Protein AF-A0A958USV0-F1 (afdb_monomer_lite)

Structure (mmCIF, N/CA/C/O backbone):
data_AF-A0A958USV0-F1
#
_entry.id   AF-A0A958USV0-F1
#
loop_
_atom_site.group_PDB
_atom_site.id
_atom_site.type_symbol
_atom_site.label_atom_id
_atom_site.label_alt_id
_atom_site.label_comp_id
_atom_site.label_asym_id
_atom_site.label_entity_id
_atom_site.label_seq_id
_atom_site.pdbx_PDB_ins_code
_atom_site.Cartn_x
_atom_site.Cartn_y
_atom_site.Cartn_z
_atom_site.occupancy
_atom_site.B_iso_or_equiv
_atom_site.auth_seq_id
_atom_site.auth_comp_id
_atom_site.auth_asym_id
_atom_site.auth_atom_id
_atom_site.pdbx_PDB_model_num
ATOM 1 N N . MET A 1 1 ? -4.314 21.077 17.038 1.00 53.00 1 MET A N 1
ATOM 2 C CA . MET A 1 1 ? -5.037 20.135 17.920 1.00 53.00 1 MET A CA 1
ATOM 3 C C . MET A 1 1 ? -4.666 18.736 17.472 1.00 53.00 1 MET A C 1
ATOM 5 O O . MET A 1 1 ? -4.684 18.506 16.269 1.00 53.00 1 MET A O 1
ATOM 9 N N . GLU A 1 2 ? -4.250 17.848 18.375 1.00 62.34 2 GLU A N 1
ATOM 10 C CA . GLU A 1 2 ? -3.914 16.478 17.973 1.00 62.34 2 GLU A CA 1
ATOM 11 C C . GLU A 1 2 ? -5.167 15.724 17.493 1.00 62.34 2 GLU A C 1
ATOM 13 O O . GLU A 1 2 ? -6.226 15.838 18.116 1.00 62.34 2 GLU A O 1
ATOM 18 N N . PRO A 1 3 ? -5.074 14.953 16.397 1.00 76.06 3 PRO A N 1
ATOM 19 C CA . PRO A 1 3 ? -6.146 14.086 15.932 1.00 76.06 3 PRO A CA 1
ATOM 20 C C . PRO A 1 3 ? -6.683 13.173 17.038 1.00 76.06 3 PRO A C 1
ATOM 22 O O . PRO A 1 3 ? -5.917 12.467 17.694 1.00 76.06 3 PRO A O 1
ATOM 25 N N . GLN A 1 4 ? -8.012 13.093 17.178 1.00 84.69 4 GLN A N 1
ATOM 26 C CA . GLN A 1 4 ? -8.677 12.219 18.162 1.00 84.69 4 GLN A CA 1
ATOM 27 C C . GLN A 1 4 ? -8.224 10.749 18.073 1.00 84.69 4 GLN A C 1
ATOM 29 O O . GLN A 1 4 ? -8.252 10.022 19.065 1.00 84.69 4 GLN A O 1
ATOM 34 N N . ILE A 1 5 ? -7.788 10.294 16.892 1.00 87.38 5 ILE A N 1
ATOM 35 C CA . ILE A 1 5 ? -7.263 8.939 16.690 1.00 87.38 5 ILE A CA 1
ATOM 36 C C . ILE A 1 5 ? -6.012 8.666 17.540 1.00 87.38 5 ILE A C 1
ATOM 38 O O . ILE A 1 5 ? -5.855 7.554 18.036 1.00 87.38 5 ILE A O 1
ATOM 42 N N . PHE A 1 6 ? -5.156 9.660 17.785 1.00 89.81 6 PHE A N 1
ATOM 43 C CA . PHE A 1 6 ? -3.935 9.466 18.567 1.00 89.81 6 PHE A CA 1
ATOM 44 C C . PHE A 1 6 ? -4.220 9.228 20.046 1.00 89.81 6 PHE A C 1
ATOM 46 O O . PHE A 1 6 ? -3.590 8.350 20.633 1.00 89.81 6 PHE A O 1
ATOM 53 N N . GLN A 1 7 ? -5.202 9.932 20.609 1.00 88.88 7 GLN A N 1
ATOM 54 C CA . GLN A 1 7 ? -5.665 9.718 21.982 1.00 88.88 7 GLN A CA 1
ATOM 55 C C . GLN A 1 7 ? -6.343 8.350 22.126 1.00 88.88 7 GLN A C 1
ATOM 57 O O . GLN A 1 7 ? -6.095 7.629 23.089 1.00 88.88 7 GLN A O 1
ATOM 62 N N . LYS A 1 8 ? -7.141 7.937 21.129 1.00 89.50 8 LYS A N 1
ATOM 63 C CA . LYS A 1 8 ? -7.750 6.596 21.105 1.00 89.50 8 LYS A CA 1
ATOM 64 C C . LYS A 1 8 ? -6.697 5.487 21.086 1.00 89.50 8 LYS A C 1
ATOM 66 O O . LYS A 1 8 ? -6.845 4.512 21.815 1.00 89.50 8 LYS A O 1
ATOM 71 N N . ILE A 1 9 ? -5.632 5.642 20.294 1.00 89.69 9 ILE A N 1
ATOM 72 C CA . ILE A 1 9 ? -4.519 4.680 20.255 1.00 89.69 9 ILE A CA 1
ATOM 73 C C . ILE A 1 9 ? -3.788 4.645 21.603 1.00 89.69 9 ILE A C 1
ATOM 75 O O . ILE A 1 9 ? -3.398 3.569 22.044 1.00 89.69 9 ILE A O 1
ATOM 79 N N . GLU A 1 10 ? -3.612 5.786 22.275 1.00 89.00 10 GLU A N 1
ATOM 80 C CA . GLU A 1 10 ? -2.950 5.876 23.587 1.00 89.00 10 GLU A CA 1
ATOM 81 C C . GLU A 1 10 ? -3.765 5.275 24.739 1.00 89.00 10 GLU A C 1
ATOM 83 O O . GLU A 1 10 ? -3.209 4.608 25.615 1.00 89.00 10 GLU A O 1
ATOM 88 N N . ALA A 1 11 ? -5.082 5.441 24.713 1.00 90.62 11 ALA A N 1
ATOM 89 C CA . ALA A 1 11 ? -5.975 4.894 25.728 1.00 90.62 11 ALA A CA 1
ATOM 90 C C . ALA A 1 11 ? -6.357 3.419 25.478 1.00 90.62 11 ALA A C 1
ATOM 92 O O . ALA A 1 11 ? -6.982 2.791 26.334 1.00 90.62 11 ALA A O 1
ATOM 93 N N . ALA A 1 12 ? -6.008 2.849 24.317 1.00 89.88 12 ALA A N 1
ATOM 94 C CA . ALA A 1 12 ? -6.424 1.502 23.933 1.00 89.88 12 ALA A CA 1
ATOM 95 C C . ALA A 1 12 ? -5.823 0.417 24.843 1.00 89.88 12 ALA A C 1
ATOM 97 O O . ALA A 1 12 ? -4.604 0.295 24.996 1.00 89.88 12 ALA A O 1
ATOM 98 N N . LYS A 1 13 ? -6.685 -0.427 25.415 1.00 89.88 13 LYS A N 1
ATOM 99 C CA . LYS A 1 13 ? -6.253 -1.656 26.096 1.00 89.88 13 LYS A CA 1
ATOM 100 C C . LYS A 1 13 ? -5.694 -2.650 25.076 1.00 89.88 13 LYS A C 1
ATOM 102 O O . LYS A 1 13 ? -6.085 -2.610 23.912 1.00 89.88 13 LYS A O 1
ATOM 107 N N . SER A 1 14 ? -4.795 -3.530 25.526 1.00 88.06 14 SER A N 1
ATOM 108 C CA . SER A 1 14 ? -4.283 -4.610 24.679 1.00 88.06 14 SER A CA 1
ATOM 109 C C . SER A 1 14 ? -5.444 -5.456 24.163 1.00 88.06 14 SER A C 1
ATOM 111 O O . SER A 1 14 ? -6.215 -5.957 24.985 1.00 88.06 14 SER A O 1
ATOM 113 N N . PRO A 1 15 ? -5.601 -5.598 22.838 1.00 88.44 15 PRO A N 1
ATOM 114 C CA . PRO A 1 15 ? -6.597 -6.493 22.286 1.00 88.44 15 PRO A CA 1
ATOM 115 C C . PRO A 1 15 ? -6.283 -7.946 22.650 1.00 88.44 15 PRO A C 1
ATOM 117 O O . PRO A 1 15 ? -5.117 -8.325 22.748 1.00 88.44 15 PRO A O 1
ATOM 120 N N . ASP A 1 16 ? -7.322 -8.758 22.827 1.00 92.81 16 ASP A N 1
ATOM 121 C CA . ASP A 1 16 ? -7.168 -10.204 22.964 1.00 92.81 16 ASP A CA 1
ATOM 122 C C . ASP A 1 16 ? -7.079 -10.845 21.573 1.00 92.81 16 ASP A C 1
ATOM 124 O O . ASP A 1 16 ? -8.009 -10.729 20.770 1.00 92.81 16 ASP A O 1
ATOM 128 N N . PHE A 1 17 ? -5.950 -11.494 21.282 1.00 92.56 17 PHE A N 1
ATOM 129 C CA . PHE A 1 17 ? -5.688 -12.089 19.972 1.00 92.56 17 PHE A CA 1
ATOM 130 C C . PHE A 1 17 ? -6.712 -13.173 19.620 1.00 92.56 17 PHE A C 1
ATOM 132 O O . PHE A 1 17 ? -7.248 -13.170 18.515 1.00 92.56 17 PHE A O 1
ATOM 139 N N . GLY A 1 18 ? -7.036 -14.061 20.568 1.00 94.50 18 GLY A N 1
ATOM 140 C CA . GLY A 1 18 ? -7.998 -15.144 20.344 1.00 94.50 18 GLY A CA 1
ATOM 141 C C . GLY A 1 18 ? -9.382 -14.613 19.970 1.00 94.50 18 GLY A C 1
ATOM 142 O O . GLY A 1 18 ? -9.988 -15.067 18.995 1.00 94.50 18 GLY A O 1
ATOM 143 N N . ALA A 1 19 ? -9.853 -13.589 20.682 1.00 93.94 19 ALA A N 1
ATOM 144 C CA . ALA A 1 19 ? -11.099 -12.907 20.364 1.00 93.94 19 ALA A CA 1
ATOM 145 C C . ALA A 1 19 ? -11.056 -12.199 19.000 1.00 93.94 19 ALA A C 1
ATOM 147 O O . ALA A 1 19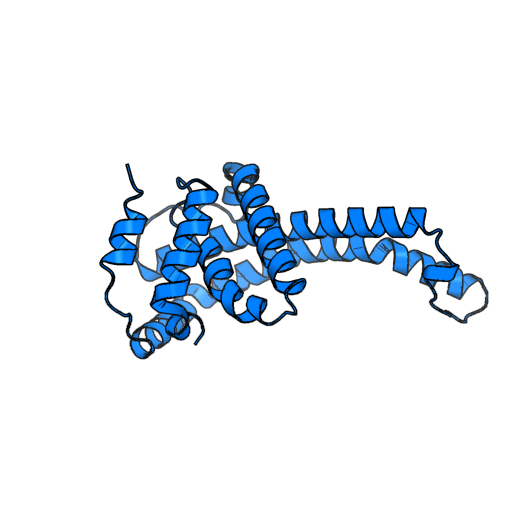 ? -12.045 -12.264 18.268 1.00 93.94 19 ALA A O 1
ATOM 148 N N . ILE A 1 20 ? -9.948 -11.533 18.640 1.00 93.00 20 ILE A N 1
ATOM 149 C CA . ILE A 1 20 ? -9.791 -10.927 17.305 1.00 93.00 20 ILE A CA 1
ATOM 150 C C . ILE A 1 20 ? -9.869 -12.003 16.227 1.00 93.00 20 ILE A C 1
ATOM 152 O O . ILE A 1 20 ? -10.664 -11.868 15.302 1.00 93.00 20 ILE A O 1
ATOM 156 N N . LEU A 1 21 ? -9.083 -13.070 16.351 1.00 94.06 21 LEU A N 1
ATOM 157 C CA . LEU A 1 21 ? -9.023 -14.139 15.362 1.00 94.06 21 LEU A CA 1
ATOM 158 C C . LEU A 1 21 ? -10.401 -14.784 15.157 1.00 94.06 21 LEU A C 1
ATOM 160 O O . LEU A 1 21 ? -10.848 -14.934 14.019 1.00 94.06 21 LEU A O 1
ATOM 164 N N . SER A 1 22 ? -11.115 -15.088 16.246 1.00 96.06 22 SER A N 1
ATOM 165 C CA . SER A 1 22 ? -12.480 -15.625 16.173 1.00 96.06 22 SER A CA 1
ATOM 166 C C . SER A 1 22 ? -13.430 -14.673 15.439 1.00 96.06 22 SER A C 1
ATOM 168 O O . SER A 1 22 ? -14.158 -15.097 14.541 1.00 96.06 22 SER A O 1
ATOM 170 N N . LYS A 1 23 ? -13.400 -13.375 15.772 1.00 94.81 23 LYS A N 1
ATOM 171 C CA . LYS A 1 23 ? -14.233 -12.364 15.102 1.00 94.81 23 LYS A CA 1
ATOM 172 C C . LYS A 1 23 ? -13.880 -12.212 13.625 1.00 94.81 23 LYS A C 1
ATOM 174 O O . LYS A 1 23 ? -14.783 -12.067 12.806 1.00 94.81 23 LYS A O 1
ATOM 179 N N . SER A 1 24 ? -12.598 -12.293 13.275 1.00 93.38 24 SER A N 1
ATOM 180 C CA . SER A 1 24 ? -12.134 -12.259 11.886 1.00 93.38 24 SER A CA 1
ATOM 181 C C . SER A 1 24 ? -12.685 -13.435 11.078 1.00 93.38 24 SER A C 1
ATOM 183 O O . SER A 1 24 ? -13.161 -13.227 9.962 1.00 93.38 24 SER A O 1
ATOM 185 N N . PHE A 1 25 ? -12.710 -14.650 11.642 1.00 95.38 25 PHE A N 1
ATOM 186 C CA . PHE A 1 25 ? -13.341 -15.805 10.990 1.00 95.38 25 PHE A CA 1
ATOM 187 C C . PHE A 1 25 ? -14.848 -15.628 10.803 1.00 95.38 25 PHE A C 1
ATOM 189 O O . PHE A 1 25 ? -15.385 -15.975 9.749 1.00 95.38 25 PHE A O 1
ATOM 196 N N . ASP A 1 26 ? -15.546 -15.085 11.797 1.00 96.25 26 ASP A N 1
ATOM 197 C CA . ASP A 1 26 ? -16.985 -14.846 11.682 1.00 96.25 26 ASP A CA 1
ATOM 198 C C . ASP A 1 26 ? -17.310 -13.745 10.674 1.00 96.25 26 ASP A C 1
ATOM 200 O O . ASP A 1 26 ? -18.266 -13.875 9.906 1.00 96.25 26 ASP A O 1
ATOM 204 N N . LEU A 1 27 ? -16.496 -12.690 10.622 1.00 95.88 27 LEU A N 1
ATOM 205 C CA . LEU A 1 27 ? -16.616 -11.647 9.613 1.00 95.88 27 LEU A CA 1
ATOM 206 C C . LEU A 1 27 ? -16.366 -12.212 8.213 1.00 95.88 27 LEU A C 1
ATOM 208 O O . LEU A 1 27 ? -17.180 -11.988 7.321 1.00 95.88 27 LEU A O 1
ATOM 212 N N . PHE A 1 28 ? -15.302 -12.997 8.035 1.00 95.00 28 PHE A N 1
ATOM 213 C CA . PHE A 1 28 ? -14.962 -13.632 6.764 1.00 95.00 28 PHE A CA 1
ATOM 214 C C . PHE A 1 28 ? -16.116 -14.469 6.199 1.00 95.00 28 PHE A C 1
ATOM 216 O O . PHE A 1 28 ? -16.455 -14.318 5.027 1.00 95.00 28 PHE A O 1
ATOM 223 N N . LYS A 1 29 ? -16.783 -15.282 7.029 1.00 96.00 29 LYS A N 1
ATOM 224 C CA . LYS A 1 29 ? -17.966 -16.056 6.601 1.00 96.00 29 LYS A CA 1
ATOM 225 C C . LYS A 1 29 ? -19.079 -15.150 6.064 1.00 96.00 29 LYS A C 1
ATOM 227 O O . LYS A 1 29 ? -19.724 -15.500 5.081 1.00 96.00 29 LYS A O 1
ATOM 232 N N . LYS A 1 30 ? -19.301 -13.988 6.689 1.00 95.56 30 LYS A N 1
ATOM 233 C CA . LYS A 1 30 ? -20.339 -13.027 6.276 1.00 95.56 30 LYS A CA 1
ATOM 234 C C . LYS A 1 30 ? -20.006 -12.336 4.956 1.00 95.56 30 LYS A C 1
ATOM 236 O O . LYS A 1 30 ? -20.912 -12.078 4.172 1.00 95.56 30 LYS A O 1
ATOM 241 N N . ILE A 1 31 ? -18.732 -12.020 4.724 1.00 95.69 31 ILE A N 1
ATOM 242 C CA . ILE A 1 31 ? -18.291 -11.227 3.565 1.00 95.69 31 ILE A CA 1
ATOM 243 C C . ILE A 1 31 ? -17.605 -12.054 2.476 1.00 95.69 31 ILE A C 1
ATOM 245 O O . ILE A 1 31 ? -17.027 -11.472 1.567 1.00 95.69 31 ILE A O 1
ATOM 249 N N . TRP A 1 32 ? -17.645 -13.387 2.538 1.00 95.88 32 TRP A N 1
ATOM 250 C CA . TRP A 1 32 ? -16.910 -14.267 1.620 1.00 95.88 32 TRP A CA 1
ATOM 251 C C . TRP A 1 32 ? -17.118 -13.909 0.140 1.00 95.88 32 TRP A C 1
ATOM 253 O O . TRP A 1 32 ? -16.151 -13.781 -0.610 1.00 95.88 32 TRP A O 1
ATOM 263 N N . VAL A 1 33 ? -18.369 -13.671 -0.268 1.00 96.19 33 VAL A N 1
ATOM 264 C CA . VAL A 1 33 ? -18.708 -13.287 -1.650 1.00 96.19 33 VAL A CA 1
ATOM 265 C C . VAL A 1 33 ? -18.118 -11.923 -2.016 1.00 96.19 33 VAL A C 1
ATOM 267 O O . VAL A 1 33 ? -17.566 -11.766 -3.102 1.00 96.19 33 VAL A O 1
ATOM 270 N N . GLU A 1 34 ? -18.167 -10.954 -1.103 1.00 94.69 34 GLU A N 1
ATOM 271 C CA . GLU A 1 34 ? -17.569 -9.630 -1.308 1.00 94.69 34 GLU A CA 1
ATOM 272 C C . GLU A 1 34 ? -16.038 -9.697 -1.370 1.00 94.69 34 GLU A C 1
ATOM 274 O O . GLU A 1 34 ? -15.421 -9.013 -2.181 1.00 94.69 34 GLU A O 1
ATOM 279 N N . GLY A 1 35 ? -15.414 -10.562 -0.566 1.00 95.19 35 GLY A N 1
ATOM 280 C CA . GLY A 1 35 ? -13.978 -10.840 -0.634 1.00 95.19 35 GLY A CA 1
ATOM 281 C C . GLY A 1 35 ? -13.574 -11.461 -1.971 1.00 95.19 35 GLY A C 1
ATOM 282 O O . GLY A 1 35 ? -12.584 -11.044 -2.574 1.00 95.19 35 GLY A O 1
ATOM 283 N N . MET A 1 36 ? -14.376 -12.399 -2.482 1.00 96.81 36 MET A N 1
ATOM 284 C CA . MET A 1 36 ? -14.185 -12.965 -3.819 1.00 96.81 36 MET A CA 1
ATOM 285 C C . MET A 1 36 ? -14.341 -11.896 -4.907 1.00 96.81 36 MET A C 1
ATOM 287 O O . MET A 1 36 ? -13.520 -11.826 -5.821 1.00 96.81 36 MET A O 1
ATOM 291 N N . LEU A 1 37 ? -15.348 -11.027 -4.802 1.00 95.94 37 LEU A N 1
ATOM 292 C CA . LEU A 1 37 ? -15.542 -9.921 -5.738 1.00 95.94 37 LEU A CA 1
ATOM 293 C C . LEU A 1 37 ? -14.359 -8.943 -5.706 1.00 95.94 37 LEU A C 1
ATOM 295 O O . LEU A 1 37 ? -13.856 -8.566 -6.764 1.00 95.94 37 LEU A O 1
ATOM 299 N N . HIS A 1 38 ? -13.868 -8.585 -4.519 1.00 96.19 38 HIS A N 1
ATOM 300 C CA . HIS A 1 38 ? -12.692 -7.733 -4.354 1.00 96.19 38 HIS A CA 1
ATOM 301 C C . HIS A 1 38 ? -11.457 -8.337 -5.031 1.00 96.19 38 HIS A C 1
ATOM 303 O O . HIS A 1 38 ? -10.747 -7.626 -5.749 1.00 96.19 38 HIS A O 1
ATOM 309 N N . LEU A 1 39 ? -11.230 -9.644 -4.869 1.00 95.94 39 LEU A N 1
ATOM 310 C CA . LEU A 1 39 ? -10.150 -10.355 -5.553 1.00 95.94 39 LEU A CA 1
ATOM 311 C C . LEU A 1 39 ? -10.299 -10.271 -7.078 1.00 95.94 39 LEU A C 1
ATOM 313 O O . LEU A 1 39 ? -9.347 -9.895 -7.762 1.00 95.94 39 LEU A O 1
ATOM 317 N N . LEU A 1 40 ? -11.487 -10.577 -7.612 1.00 97.19 40 LEU A N 1
ATOM 318 C CA . LEU A 1 40 ? -11.744 -10.564 -9.055 1.00 97.19 40 LEU A CA 1
ATOM 319 C C . LEU A 1 40 ? -11.581 -9.167 -9.661 1.00 97.19 40 LEU A C 1
ATOM 321 O O . LEU A 1 40 ? -10.946 -9.029 -10.705 1.00 97.19 40 LEU A O 1
ATOM 325 N N . VAL A 1 41 ? -12.100 -8.130 -9.000 1.00 96.56 41 VAL A N 1
ATOM 326 C CA . VAL A 1 41 ? -11.955 -6.734 -9.442 1.00 96.56 41 VAL A CA 1
ATOM 327 C C . VAL A 1 41 ? -10.487 -6.318 -9.422 1.00 96.56 41 VAL A C 1
ATOM 329 O O . VAL A 1 41 ? -9.991 -5.762 -10.401 1.00 96.56 41 VAL A O 1
ATOM 332 N N . THR A 1 42 ? -9.771 -6.627 -8.341 1.00 95.44 42 THR A N 1
ATOM 333 C CA . THR A 1 42 ? -8.341 -6.315 -8.220 1.00 95.44 42 THR A CA 1
ATOM 334 C C . THR A 1 42 ? -7.543 -7.008 -9.324 1.00 95.44 42 THR A C 1
ATOM 336 O O . THR A 1 42 ? -6.743 -6.368 -10.005 1.00 95.44 42 THR A O 1
ATOM 339 N N . MET A 1 43 ? -7.808 -8.291 -9.572 1.00 95.25 43 MET A N 1
ATOM 340 C CA . MET A 1 43 ? -7.148 -9.066 -10.622 1.00 95.25 43 MET A CA 1
ATOM 341 C C . MET A 1 43 ? -7.455 -8.522 -12.023 1.00 95.25 43 MET A C 1
ATOM 343 O O . MET A 1 43 ? -6.532 -8.329 -12.813 1.00 95.25 43 MET A O 1
ATOM 347 N N . ALA A 1 44 ? -8.721 -8.217 -12.320 1.00 96.31 44 ALA A N 1
ATOM 348 C CA . ALA A 1 44 ? -9.139 -7.672 -13.612 1.00 96.31 44 ALA A CA 1
ATOM 349 C C . ALA A 1 44 ? -8.467 -6.327 -13.933 1.00 96.31 44 ALA A C 1
ATOM 351 O O . ALA A 1 44 ? -8.201 -6.033 -15.096 1.00 96.31 44 ALA A O 1
ATOM 352 N N . VAL A 1 45 ? -8.170 -5.524 -12.909 1.00 94.50 45 VAL A N 1
ATOM 353 C CA . VAL A 1 45 ? -7.520 -4.217 -13.067 1.00 94.50 45 VAL A CA 1
ATOM 354 C C . VAL A 1 45 ? -5.996 -4.335 -13.126 1.00 94.50 45 VAL A C 1
ATOM 356 O O . VAL A 1 45 ? -5.360 -3.659 -13.933 1.00 94.50 45 VAL A O 1
ATOM 359 N N . ILE A 1 46 ? -5.392 -5.189 -12.296 1.00 93.50 46 ILE A N 1
ATOM 360 C CA . ILE A 1 46 ? -3.931 -5.301 -12.196 1.00 93.50 46 ILE A CA 1
ATOM 361 C C . ILE A 1 46 ? -3.340 -6.128 -13.345 1.00 93.50 46 ILE A C 1
ATOM 363 O O . ILE A 1 46 ? -2.286 -5.759 -13.862 1.00 93.50 46 ILE A O 1
ATOM 367 N N . LEU A 1 47 ? -3.992 -7.214 -13.780 1.00 93.56 47 LEU A N 1
ATOM 368 C CA . LEU A 1 47 ? -3.439 -8.105 -14.811 1.00 93.56 47 LEU A CA 1
ATOM 369 C C . LEU A 1 47 ? -3.090 -7.384 -16.125 1.00 93.56 47 LEU A C 1
ATOM 371 O O . LEU A 1 47 ? -1.964 -7.563 -16.592 1.00 93.56 47 LEU A O 1
ATOM 375 N N . PRO A 1 48 ? -3.961 -6.540 -16.715 1.00 92.06 48 PRO A N 1
ATOM 376 C CA . PRO A 1 48 ? -3.612 -5.814 -17.935 1.00 92.06 48 PRO A CA 1
ATOM 377 C C . PRO A 1 48 ? -2.399 -4.897 -17.746 1.00 92.06 48 PRO A C 1
ATOM 379 O O . PRO A 1 48 ? -1.541 -4.817 -18.622 1.00 92.06 48 PRO A O 1
ATOM 382 N N . LEU A 1 49 ? -2.295 -4.242 -16.585 1.00 91.12 49 LEU A N 1
ATOM 383 C CA . LEU A 1 49 ? -1.173 -3.359 -16.262 1.00 91.12 49 LEU A CA 1
ATOM 384 C C . LEU A 1 49 ? 0.135 -4.141 -16.093 1.00 91.12 49 LEU A C 1
ATOM 386 O O . LEU A 1 49 ? 1.189 -3.662 -16.509 1.00 91.12 49 LEU A O 1
ATOM 390 N N . LEU A 1 50 ? 0.075 -5.359 -15.546 1.00 89.94 50 LEU A N 1
ATOM 391 C CA . LEU A 1 50 ? 1.233 -6.248 -15.478 1.00 89.94 50 LEU A CA 1
ATOM 392 C C . LEU A 1 50 ? 1.694 -6.681 -16.872 1.00 89.94 50 LEU A C 1
ATOM 394 O O . LEU A 1 50 ? 2.892 -6.658 -17.128 1.00 89.94 50 LEU A O 1
ATOM 398 N N . VAL A 1 51 ? 0.781 -7.012 -17.793 1.00 91.06 51 VAL A N 1
ATOM 399 C CA . VAL A 1 51 ? 1.146 -7.402 -19.171 1.00 91.06 51 VAL A CA 1
ATOM 400 C C . VAL A 1 51 ? 1.945 -6.302 -19.878 1.00 91.06 51 VAL A C 1
ATOM 402 O O . VAL A 1 51 ? 2.909 -6.611 -20.577 1.00 91.06 51 VAL A O 1
ATOM 405 N N . VAL A 1 52 ? 1.614 -5.025 -19.649 1.00 89.31 52 VAL A N 1
ATOM 406 C CA . VAL A 1 52 ? 2.353 -3.882 -20.221 1.00 89.31 52 VAL A CA 1
ATOM 407 C C . VAL A 1 52 ? 3.832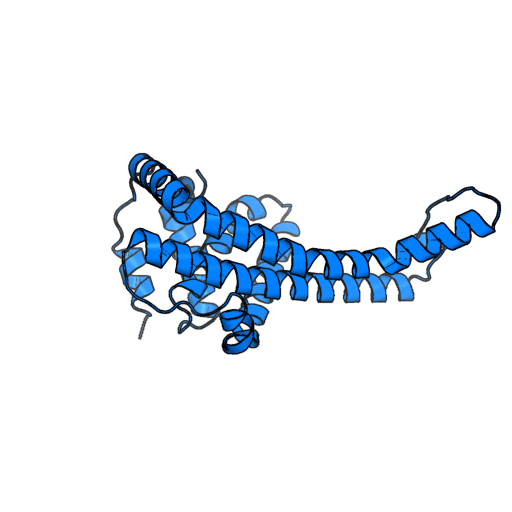 -3.904 -19.828 1.00 89.31 52 VAL A C 1
ATOM 409 O O . VAL A 1 52 ? 4.695 -3.619 -20.657 1.00 89.31 52 VAL A O 1
ATOM 412 N N . ILE A 1 53 ? 4.142 -4.297 -18.592 1.00 89.69 53 ILE A N 1
ATOM 413 C CA . ILE A 1 53 ? 5.522 -4.401 -18.103 1.00 89.69 53 ILE A CA 1
ATOM 414 C C . ILE A 1 53 ? 6.305 -5.476 -18.868 1.00 89.69 53 ILE A C 1
ATOM 416 O O . ILE A 1 53 ? 7.498 -5.318 -19.112 1.00 89.69 53 ILE A O 1
ATOM 420 N N . TYR A 1 54 ? 5.639 -6.549 -19.299 1.00 87.06 54 TYR A N 1
ATOM 421 C CA . TYR A 1 54 ? 6.284 -7.645 -20.022 1.00 87.06 54 TYR A CA 1
ATOM 422 C C . TYR A 1 54 ? 6.518 -7.363 -21.514 1.00 87.06 54 TYR A C 1
ATOM 424 O O . TYR A 1 54 ? 7.233 -8.130 -22.161 1.00 87.06 54 TYR A O 1
ATOM 432 N N . ILE A 1 55 ? 5.974 -6.270 -22.069 1.00 86.56 55 ILE A N 1
ATOM 433 C CA . ILE A 1 55 ? 6.070 -5.948 -23.505 1.00 86.56 55 ILE A CA 1
ATOM 434 C C . ILE A 1 55 ? 7.513 -6.007 -24.035 1.00 86.56 55 ILE A C 1
ATOM 436 O O . ILE A 1 55 ? 7.722 -6.677 -25.049 1.00 86.56 55 ILE A O 1
ATOM 440 N N . PRO A 1 56 ? 8.529 -5.394 -23.393 1.00 83.19 56 PRO A N 1
ATOM 441 C CA . PRO A 1 56 ? 9.897 -5.443 -23.907 1.00 83.19 56 PRO A CA 1
ATOM 442 C C . PRO A 1 56 ? 10.422 -6.875 -24.039 1.00 83.19 56 PRO A C 1
ATOM 444 O O . PRO A 1 56 ? 10.977 -7.227 -25.077 1.00 83.19 56 PRO A O 1
ATOM 447 N N . PHE A 1 57 ? 10.151 -7.739 -23.058 1.00 81.06 57 PHE A N 1
ATOM 448 C CA . PHE A 1 57 ? 10.581 -9.139 -23.085 1.00 81.06 57 PHE A CA 1
ATOM 449 C C . PHE A 1 57 ? 9.923 -9.927 -24.217 1.00 81.06 57 PHE A C 1
ATOM 451 O O . PHE A 1 57 ? 10.594 -10.705 -24.891 1.00 81.06 57 PHE A O 1
ATOM 458 N N . ILE A 1 58 ? 8.639 -9.674 -24.489 1.00 83.75 58 ILE A N 1
ATOM 459 C CA . ILE A 1 58 ? 7.927 -10.299 -25.612 1.00 83.75 58 ILE A CA 1
ATOM 460 C C . ILE A 1 58 ? 8.614 -9.946 -26.940 1.00 83.75 58 ILE A C 1
ATOM 462 O O . ILE A 1 58 ? 8.802 -10.818 -27.790 1.00 83.75 58 ILE A O 1
ATOM 466 N N . THR A 1 59 ? 9.049 -8.691 -27.121 1.00 79.12 59 THR A N 1
ATOM 467 C CA . THR A 1 59 ? 9.741 -8.281 -28.358 1.00 79.12 59 THR A CA 1
ATOM 468 C 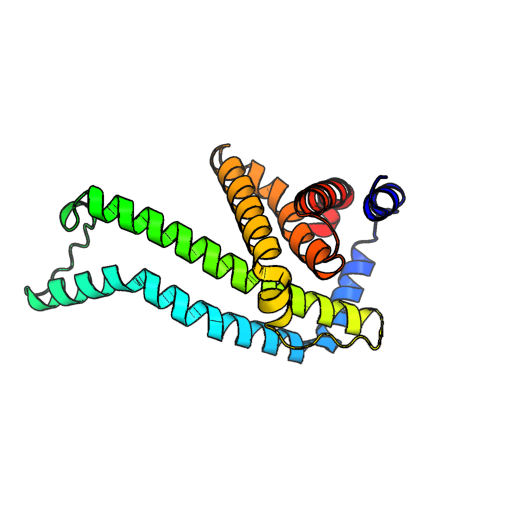C . THR A 1 59 ? 11.078 -8.991 -28.561 1.00 79.12 59 THR A C 1
ATOM 470 O O . THR A 1 59 ? 11.410 -9.337 -29.696 1.00 79.12 59 THR A O 1
ATOM 473 N N . ILE A 1 60 ? 11.819 -9.255 -27.483 1.00 77.81 60 ILE A N 1
ATOM 474 C CA . ILE A 1 60 ? 13.081 -10.010 -27.523 1.00 77.81 60 ILE A CA 1
ATOM 475 C C . ILE A 1 60 ? 12.809 -11.444 -27.962 1.00 77.81 60 ILE A C 1
ATOM 477 O O . ILE A 1 60 ? 13.441 -11.943 -28.890 1.00 77.81 60 ILE A O 1
ATOM 481 N N . THR A 1 61 ? 11.813 -12.093 -27.354 1.00 75.75 61 THR A N 1
ATOM 482 C CA . THR A 1 61 ? 11.446 -13.471 -27.692 1.00 75.75 61 THR A CA 1
ATOM 483 C C . THR A 1 61 ? 11.043 -13.608 -29.161 1.00 75.75 61 THR A C 1
ATOM 485 O O . THR A 1 61 ? 11.438 -14.573 -29.815 1.00 75.75 61 THR A O 1
ATOM 488 N N . ILE A 1 62 ? 10.304 -12.644 -29.715 1.00 81.25 62 ILE A N 1
ATOM 489 C CA . ILE A 1 62 ? 9.934 -12.650 -31.139 1.00 81.25 62 ILE A CA 1
ATOM 490 C C . ILE A 1 62 ? 11.183 -12.537 -32.031 1.00 81.25 62 ILE A C 1
ATOM 492 O O . ILE A 1 62 ? 11.320 -13.302 -32.986 1.00 81.25 62 ILE A O 1
ATOM 496 N N . LYS A 1 63 ? 12.119 -11.635 -31.706 1.00 77.06 63 LYS A N 1
ATOM 497 C CA . LYS A 1 63 ? 13.375 -11.464 -32.462 1.00 77.06 63 LYS A CA 1
ATOM 498 C C . LYS A 1 63 ? 14.275 -12.700 -32.396 1.00 77.06 63 LYS A C 1
ATOM 500 O O . LYS A 1 63 ? 14.796 -13.124 -33.423 1.00 77.06 63 LYS A O 1
ATOM 505 N N . ALA A 1 64 ? 14.428 -13.299 -31.216 1.00 74.88 64 ALA A N 1
ATOM 506 C CA . ALA A 1 64 ? 15.239 -14.501 -31.023 1.00 74.88 64 ALA A CA 1
ATOM 507 C C . ALA A 1 64 ? 14.704 -15.697 -31.833 1.00 74.88 64 ALA A C 1
ATOM 509 O O . ALA A 1 64 ? 15.478 -16.442 -32.435 1.00 74.88 64 ALA A O 1
ATOM 510 N N . ASN A 1 65 ? 13.376 -15.849 -31.905 1.00 74.19 65 ASN A N 1
ATOM 511 C CA . ASN A 1 65 ? 12.743 -16.873 -32.738 1.00 74.19 65 ASN A CA 1
ATOM 512 C C . ASN A 1 65 ? 12.922 -16.606 -34.241 1.00 74.19 65 ASN A C 1
ATOM 514 O O . ASN A 1 65 ? 13.166 -17.543 -34.996 1.00 74.19 65 ASN A O 1
ATOM 518 N N . ALA A 1 66 ? 12.850 -15.344 -34.681 1.00 75.62 66 ALA A N 1
ATOM 519 C CA . ALA A 1 66 ? 13.080 -14.984 -36.082 1.00 75.62 66 ALA A CA 1
ATOM 520 C C . ALA A 1 66 ? 14.522 -15.274 -36.552 1.00 75.62 66 ALA A C 1
ATOM 522 O O . ALA A 1 66 ? 14.737 -15.542 -37.731 1.00 75.62 66 ALA A O 1
ATOM 523 N N . ASN A 1 67 ? 15.494 -15.272 -35.634 1.00 75.12 67 ASN A N 1
ATOM 524 C CA . ASN A 1 67 ? 16.922 -15.432 -35.929 1.00 75.12 67 ASN A CA 1
ATOM 525 C C . ASN A 1 67 ? 17.449 -16.876 -35.781 1.00 75.12 67 ASN A C 1
ATOM 527 O O . ASN A 1 67 ? 18.649 -17.072 -35.614 1.00 75.12 67 ASN A O 1
ATOM 531 N N . GLY A 1 68 ? 16.588 -17.897 -35.848 1.00 71.00 68 GLY A N 1
ATOM 532 C CA . GLY A 1 68 ? 17.036 -19.299 -35.871 1.00 71.00 68 GLY A CA 1
ATOM 533 C C . GLY A 1 68 ? 17.174 -19.969 -34.502 1.00 71.00 68 GLY A C 1
ATOM 534 O O . GLY A 1 68 ? 17.694 -21.077 -34.425 1.00 71.00 68 GLY A O 1
ATOM 535 N N . GLY A 1 69 ? 16.643 -19.352 -33.443 1.00 65.81 69 GLY A N 1
ATOM 536 C CA . GLY A 1 69 ? 16.265 -20.075 -32.232 1.00 65.81 69 GLY A CA 1
ATOM 537 C C . GLY A 1 69 ? 17.420 -20.451 -31.312 1.00 65.81 69 GLY A C 1
ATOM 538 O O . GLY A 1 69 ? 17.645 -21.625 -31.047 1.00 65.81 69 GLY A O 1
ATOM 539 N N . GLN A 1 70 ? 18.059 -19.445 -30.724 1.00 60.72 70 GLN A N 1
ATOM 540 C CA . GLN A 1 70 ? 18.619 -19.556 -29.379 1.00 60.72 70 GLN A CA 1
ATOM 541 C C . GLN A 1 70 ? 18.346 -18.237 -28.649 1.00 60.72 70 GLN A C 1
ATOM 543 O O . GLN A 1 70 ? 18.965 -17.223 -28.971 1.00 60.72 70 GLN A O 1
ATOM 548 N N . PRO A 1 71 ? 17.388 -18.200 -27.706 1.00 59.50 71 PRO A N 1
ATOM 549 C CA . PRO A 1 71 ? 17.223 -17.049 -26.841 1.00 59.50 71 PRO A CA 1
ATOM 550 C C . PRO A 1 71 ? 18.338 -17.078 -25.794 1.00 59.50 71 PRO A C 1
ATOM 552 O O . PRO A 1 71 ? 18.112 -17.486 -24.657 1.00 59.50 71 PRO A O 1
ATOM 555 N N . ASP A 1 72 ? 19.541 -16.643 -26.160 1.00 61.75 72 ASP A N 1
ATOM 556 C CA . ASP A 1 72 ? 20.499 -16.193 -25.151 1.00 61.75 72 ASP A CA 1
ATOM 557 C C . ASP A 1 72 ? 19.995 -14.845 -24.633 1.00 61.75 72 ASP A C 1
ATOM 559 O O . ASP A 1 72 ? 20.340 -13.775 -25.133 1.00 61.75 72 ASP A O 1
ATOM 563 N N . PHE A 1 73 ? 19.084 -14.906 -23.659 1.00 61.50 73 PHE A N 1
ATOM 564 C CA . PHE A 1 73 ? 18.534 -13.722 -23.016 1.00 61.50 73 PHE A CA 1
ATOM 565 C C . PHE A 1 73 ? 19.644 -13.025 -22.228 1.00 61.50 73 PHE A C 1
ATOM 567 O O . PHE A 1 73 ? 19.892 -13.327 -21.059 1.00 61.50 73 PHE A O 1
ATOM 574 N N . ASN A 1 74 ? 20.308 -12.067 -22.872 1.00 67.56 74 ASN A N 1
ATOM 575 C CA . ASN A 1 74 ? 21.187 -11.132 -22.196 1.00 67.56 74 ASN A CA 1
ATOM 576 C C . ASN A 1 74 ? 20.719 -9.690 -22.447 1.00 67.56 74 ASN A C 1
ATOM 578 O O . ASN A 1 74 ? 21.173 -9.033 -23.388 1.00 67.56 74 ASN A O 1
ATOM 582 N N . PRO A 1 75 ? 19.827 -9.160 -21.592 1.00 58.31 75 PRO A N 1
ATOM 583 C CA . PRO A 1 75 ? 19.301 -7.806 -21.743 1.00 58.31 75 PRO A CA 1
ATOM 584 C C . PRO A 1 75 ? 20.395 -6.733 -21.637 1.00 58.31 75 PRO A C 1
ATOM 586 O O . PRO A 1 75 ? 20.205 -5.637 -22.156 1.00 58.31 75 PRO A O 1
ATOM 589 N N . PHE A 1 76 ? 21.544 -7.045 -21.019 1.00 62.19 76 PHE A N 1
ATOM 590 C CA . PHE A 1 76 ? 22.707 -6.154 -20.961 1.00 62.19 76 PHE A CA 1
ATOM 591 C C . PHE A 1 76 ? 23.485 -6.082 -22.283 1.00 62.19 76 PHE A C 1
ATOM 593 O O . PHE A 1 76 ? 24.270 -5.153 -22.463 1.00 62.19 76 PHE A O 1
ATOM 600 N N . LEU A 1 77 ? 23.291 -7.046 -23.189 1.00 66.81 77 LEU A N 1
ATOM 601 C CA . LEU A 1 77 ? 23.907 -7.060 -24.520 1.00 66.81 77 LEU A CA 1
ATOM 602 C C . LEU A 1 77 ? 22.953 -6.547 -25.607 1.00 66.81 77 LEU A C 1
ATOM 604 O O . LEU A 1 77 ? 23.412 -5.955 -26.580 1.00 66.81 77 LEU A O 1
ATOM 608 N N . GLU A 1 78 ? 21.640 -6.741 -25.447 1.00 72.56 78 GLU A N 1
ATOM 609 C CA . GLU A 1 78 ? 20.645 -6.321 -26.446 1.00 72.56 78 GLU A CA 1
ATOM 610 C C . GLU A 1 78 ? 20.201 -4.857 -26.323 1.00 72.56 78 GLU A C 1
ATOM 612 O O . GLU A 1 78 ? 19.872 -4.225 -27.332 1.00 72.56 78 GLU A O 1
ATOM 617 N N . TYR A 1 79 ? 20.180 -4.303 -25.108 1.00 79.62 79 TYR A N 1
ATOM 618 C CA . TYR A 1 79 ? 19.757 -2.924 -24.874 1.00 79.62 79 TYR A CA 1
ATOM 619 C C . TYR A 1 79 ? 20.909 -2.046 -24.412 1.00 79.62 79 TYR A C 1
ATOM 621 O O . TYR A 1 79 ? 21.742 -2.433 -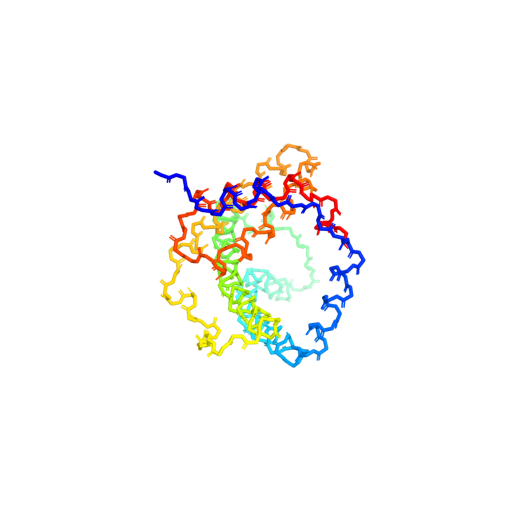23.596 1.00 79.62 79 TYR A O 1
ATOM 629 N N . SER A 1 80 ? 20.917 -0.803 -24.894 1.00 87.50 80 SER A N 1
ATOM 630 C CA . SER A 1 80 ? 21.840 0.200 -24.378 1.00 87.50 80 SER A CA 1
ATOM 631 C C . SER A 1 80 ? 21.532 0.514 -22.911 1.00 87.50 80 SER A C 1
ATOM 633 O O . SER A 1 80 ? 20.379 0.475 -22.472 1.00 87.50 80 SER A O 1
ATOM 635 N N . VAL A 1 81 ? 22.559 0.913 -22.156 1.00 87.75 81 VAL A N 1
ATOM 636 C CA . VAL A 1 81 ? 22.424 1.323 -20.745 1.00 87.75 81 VAL A CA 1
ATOM 637 C C . VAL A 1 81 ? 21.356 2.412 -20.568 1.00 87.75 81 VAL A C 1
ATOM 639 O O . VAL A 1 81 ? 20.586 2.373 -19.612 1.00 87.75 81 VAL A O 1
ATOM 642 N N . GLY A 1 82 ? 21.257 3.351 -21.519 1.00 89.94 82 GLY A N 1
ATOM 643 C CA . GLY A 1 82 ? 20.224 4.390 -21.513 1.00 89.94 82 GLY A CA 1
ATOM 644 C C . GLY A 1 82 ? 18.802 3.827 -21.616 1.00 89.94 82 GLY A C 1
ATOM 645 O O . GLY A 1 82 ? 17.923 4.255 -20.872 1.00 89.94 82 GLY A O 1
ATOM 646 N N . TRP A 1 83 ? 18.579 2.825 -22.473 1.00 87.06 83 TRP A N 1
ATOM 647 C CA . TRP A 1 83 ? 17.284 2.146 -22.588 1.00 87.06 83 TRP A CA 1
ATOM 648 C C . TRP A 1 83 ? 16.918 1.376 -21.320 1.00 87.06 83 TRP A C 1
ATOM 650 O O . TRP A 1 83 ? 15.780 1.471 -20.859 1.00 87.06 83 TRP A O 1
ATOM 660 N N . ILE A 1 84 ? 17.880 0.662 -20.729 1.00 87.75 84 ILE A N 1
ATOM 661 C CA . ILE A 1 84 ? 17.681 -0.065 -19.467 1.00 87.75 84 ILE A CA 1
ATOM 662 C C . ILE A 1 84 ? 17.295 0.913 -18.350 1.00 87.75 84 ILE A C 1
ATOM 664 O O . ILE A 1 84 ? 16.339 0.660 -17.618 1.00 87.75 84 ILE A O 1
ATOM 668 N N . ALA A 1 85 ? 17.978 2.056 -18.245 1.00 91.44 85 ALA A N 1
ATOM 669 C CA . ALA A 1 85 ? 17.659 3.080 -17.253 1.00 91.44 85 ALA A CA 1
ATOM 670 C C . ALA A 1 85 ? 16.236 3.640 -17.432 1.00 91.44 85 ALA A C 1
ATOM 672 O O . ALA A 1 85 ? 15.481 3.715 -16.461 1.00 91.44 85 ALA A O 1
ATOM 673 N N . VAL A 1 86 ? 15.839 3.976 -18.666 1.00 91.69 86 VAL A N 1
ATOM 674 C CA . VAL A 1 86 ? 14.472 4.436 -18.974 1.00 91.69 86 VAL A CA 1
ATOM 675 C C . VAL A 1 86 ? 13.439 3.370 -18.612 1.00 91.69 86 VAL A C 1
ATOM 677 O O . VAL A 1 86 ? 12.424 3.690 -17.995 1.00 91.69 86 VAL A O 1
ATOM 680 N N . TYR A 1 87 ? 13.706 2.106 -18.945 1.00 90.06 87 TYR A N 1
ATOM 681 C CA . TYR A 1 87 ? 12.818 0.999 -18.612 1.00 90.06 87 TYR A CA 1
ATOM 682 C C . TYR A 1 87 ? 12.667 0.814 -17.097 1.00 90.06 87 TYR A C 1
ATOM 684 O O . TYR A 1 87 ? 11.545 0.673 -16.623 1.00 90.06 87 TYR A O 1
ATOM 692 N N . ILE A 1 88 ? 13.756 0.883 -16.324 1.00 91.19 88 ILE A N 1
ATOM 693 C CA . ILE A 1 88 ? 13.704 0.800 -14.854 1.00 91.19 88 ILE A CA 1
ATOM 694 C C . ILE A 1 88 ? 12.850 1.936 -14.278 1.00 91.19 88 ILE A C 1
ATOM 696 O O . ILE A 1 88 ? 11.995 1.693 -13.427 1.00 91.19 88 ILE A O 1
ATOM 700 N N . VAL A 1 89 ? 13.034 3.170 -14.753 1.00 93.25 89 VAL A N 1
ATOM 701 C CA . VAL A 1 89 ? 12.226 4.312 -14.299 1.00 93.25 89 VAL A CA 1
ATOM 702 C C . VAL A 1 89 ? 10.752 4.117 -14.662 1.00 93.25 89 VAL A C 1
ATOM 704 O O . VAL A 1 89 ? 9.884 4.295 -13.807 1.00 93.25 89 VAL A O 1
ATOM 707 N N . ALA A 1 90 ? 10.455 3.700 -15.895 1.00 91.94 90 ALA A N 1
ATOM 708 C CA . ALA A 1 90 ? 9.090 3.419 -16.335 1.00 91.94 90 ALA A CA 1
ATOM 709 C C . ALA A 1 90 ? 8.447 2.289 -15.514 1.00 91.94 90 ALA A C 1
ATOM 711 O O . ALA A 1 90 ? 7.311 2.428 -15.063 1.00 91.94 90 ALA A O 1
ATOM 712 N N . PHE A 1 91 ? 9.187 1.210 -15.254 1.00 92.38 91 PHE A N 1
ATOM 713 C CA . PHE A 1 91 ? 8.769 0.099 -14.404 1.00 92.38 91 PHE A CA 1
ATOM 714 C C . PHE A 1 91 ? 8.392 0.578 -13.000 1.00 92.38 91 PHE A C 1
ATOM 716 O O . PHE A 1 91 ? 7.315 0.243 -12.508 1.00 92.38 91 PHE A O 1
ATOM 723 N N . LEU A 1 92 ? 9.235 1.403 -12.370 1.00 93.06 92 LEU A N 1
ATOM 724 C CA . LEU A 1 92 ? 8.959 1.951 -11.041 1.00 93.06 92 LEU A CA 1
ATOM 725 C C . LEU A 1 92 ? 7.699 2.824 -11.035 1.00 93.06 92 LEU A C 1
ATOM 727 O O . LEU A 1 92 ? 6.859 2.676 -10.148 1.00 93.06 92 LEU A O 1
ATOM 731 N N . VAL A 1 93 ? 7.530 3.689 -12.039 1.00 93.44 93 VAL A N 1
ATOM 732 C CA . VAL A 1 93 ? 6.334 4.536 -12.169 1.00 93.44 93 VAL A CA 1
ATOM 733 C C . VAL A 1 93 ? 5.074 3.683 -12.339 1.00 93.44 93 VAL A C 1
ATOM 735 O O . VAL A 1 93 ? 4.084 3.915 -11.641 1.00 93.44 93 VAL A O 1
ATOM 738 N N . ILE A 1 94 ? 5.109 2.668 -13.207 1.00 93.25 94 ILE A N 1
ATOM 739 C CA . ILE A 1 94 ? 3.974 1.758 -13.420 1.00 93.25 94 ILE A CA 1
ATOM 740 C C . ILE A 1 94 ? 3.664 0.980 -12.136 1.00 93.25 94 ILE A C 1
ATOM 742 O O . ILE A 1 94 ? 2.498 0.877 -11.762 1.00 93.25 94 ILE A O 1
ATOM 746 N N . MET A 1 95 ? 4.674 0.486 -11.416 1.00 94.06 95 MET A N 1
ATOM 747 C CA . MET A 1 95 ? 4.473 -0.236 -10.155 1.00 94.06 95 MET A CA 1
ATOM 748 C C . MET A 1 95 ? 3.833 0.639 -9.072 1.00 94.06 95 MET A C 1
ATOM 750 O O . MET A 1 95 ? 2.906 0.194 -8.392 1.00 94.06 95 MET A O 1
ATOM 754 N N . ILE A 1 96 ? 4.259 1.898 -8.941 1.00 94.94 96 ILE A N 1
ATOM 755 C CA . ILE A 1 96 ? 3.630 2.857 -8.019 1.00 94.94 96 ILE A CA 1
ATOM 756 C C . ILE A 1 96 ? 2.175 3.122 -8.431 1.00 94.94 96 ILE A C 1
ATOM 758 O O . ILE A 1 96 ? 1.289 3.212 -7.575 1.00 94.94 96 ILE A O 1
ATOM 762 N N . PHE A 1 97 ? 1.897 3.203 -9.732 1.00 94.31 97 PHE A N 1
ATOM 763 C CA . PHE A 1 97 ? 0.542 3.401 -10.239 1.00 94.31 97 PHE A CA 1
ATOM 764 C C . PHE A 1 97 ? -0.365 2.189 -9.970 1.00 94.31 97 PHE A C 1
ATOM 766 O O . PHE A 1 97 ? -1.469 2.353 -9.446 1.00 94.31 97 PHE A O 1
ATOM 773 N N . ILE A 1 98 ? 0.123 0.970 -10.229 1.00 94.94 98 ILE A N 1
ATOM 774 C CA . ILE A 1 98 ? -0.562 -0.285 -9.885 1.00 94.94 98 ILE A CA 1
ATOM 775 C C . ILE A 1 98 ? -0.855 -0.327 -8.382 1.00 94.94 98 ILE A C 1
ATOM 777 O O . ILE A 1 98 ? -1.992 -0.588 -7.985 1.00 94.94 98 ILE A O 1
ATOM 781 N N . GLN A 1 99 ? 0.139 -0.018 -7.545 1.00 95.00 99 GLN A N 1
ATOM 782 C CA . GLN A 1 99 ? -0.029 0.019 -6.093 1.00 95.00 99 GLN A CA 1
ATOM 783 C C . GLN A 1 99 ? -1.088 1.045 -5.673 1.00 95.00 99 GLN A C 1
ATOM 785 O O . GLN A 1 99 ? -1.911 0.741 -4.815 1.00 95.00 99 GLN A O 1
ATOM 790 N N . THR A 1 100 ? -1.100 2.234 -6.278 1.00 95.94 100 THR A N 1
ATOM 791 C CA . THR A 1 100 ? -2.092 3.286 -5.991 1.00 95.94 100 THR A CA 1
ATOM 792 C C . THR A 1 100 ? -3.510 2.791 -6.264 1.00 95.94 100 THR A C 1
ATOM 794 O O . THR A 1 100 ? -4.409 2.966 -5.439 1.00 95.94 100 THR A O 1
ATOM 797 N N . ILE A 1 101 ? -3.718 2.128 -7.403 1.00 95.50 101 ILE A N 1
ATOM 798 C CA . ILE A 1 101 ? -5.023 1.569 -7.759 1.00 95.50 101 ILE A CA 1
ATOM 799 C C . ILE A 1 101 ? -5.416 0.442 -6.800 1.00 95.50 101 ILE A C 1
ATOM 801 O O . ILE A 1 101 ? -6.534 0.448 -6.280 1.00 95.50 101 ILE A O 1
ATOM 805 N N . ALA A 1 102 ? -4.494 -0.482 -6.521 1.00 95.31 102 ALA A N 1
ATOM 806 C CA . ALA A 1 102 ? -4.722 -1.581 -5.589 1.00 95.31 102 ALA A CA 1
ATOM 807 C C . ALA A 1 102 ? -5.105 -1.057 -4.198 1.00 95.31 102 ALA A C 1
ATOM 809 O O . ALA A 1 102 ? -6.096 -1.494 -3.625 1.00 95.31 102 ALA A O 1
ATOM 810 N N . TYR A 1 103 ? -4.387 -0.054 -3.690 1.00 95.12 103 TYR A N 1
ATOM 811 C CA . TYR A 1 103 ? -4.665 0.575 -2.401 1.00 95.12 103 TYR A CA 1
ATOM 812 C C . TYR A 1 103 ? -6.076 1.179 -2.376 1.00 95.12 103 TYR A C 1
ATOM 814 O O . TYR A 1 103 ? -6.841 0.925 -1.444 1.00 95.12 103 TYR A O 1
ATOM 822 N N . ALA A 1 104 ? -6.463 1.935 -3.407 1.00 94.81 104 ALA A N 1
ATOM 823 C CA . ALA A 1 104 ? -7.798 2.528 -3.486 1.00 94.81 104 ALA A CA 1
ATOM 824 C C . ALA A 1 104 ? -8.919 1.469 -3.505 1.00 94.81 104 ALA A C 1
ATOM 826 O O . ALA A 1 104 ? -9.931 1.640 -2.823 1.00 94.81 104 ALA A O 1
ATOM 827 N N . ILE A 1 105 ? -8.725 0.372 -4.243 1.00 95.62 105 ILE A N 1
ATOM 828 C CA . ILE A 1 105 ? -9.660 -0.763 -4.304 1.00 95.62 105 ILE A CA 1
ATOM 829 C C . ILE A 1 105 ? -9.744 -1.476 -2.945 1.00 95.62 105 ILE A C 1
ATOM 831 O O . ILE A 1 105 ? -10.837 -1.773 -2.462 1.00 95.62 105 ILE A O 1
ATOM 835 N N . THR A 1 106 ? -8.612 -1.693 -2.277 1.00 95.38 106 THR A N 1
ATOM 836 C CA . THR A 1 106 ? -8.564 -2.290 -0.934 1.00 95.38 106 THR A CA 1
ATOM 837 C C . THR A 1 106 ? -9.220 -1.393 0.119 1.00 95.38 106 THR A C 1
ATOM 839 O O . THR A 1 106 ? -9.860 -1.893 1.043 1.00 95.38 106 THR A O 1
ATOM 842 N N . ALA A 1 107 ? -9.144 -0.066 -0.024 1.00 94.81 107 ALA A N 1
ATOM 843 C CA . ALA A 1 107 ? -9.833 0.860 0.874 1.00 94.81 107 ALA A CA 1
ATOM 844 C C . ALA A 1 107 ? -11.365 0.719 0.801 1.00 94.81 107 ALA A C 1
ATOM 846 O O . ALA A 1 107 ? -12.035 0.779 1.835 1.00 94.81 107 ALA A O 1
ATOM 847 N N . HIS A 1 108 ? -11.916 0.476 -0.396 1.00 94.50 108 HIS A N 1
ATOM 848 C CA . HIS A 1 108 ? -13.331 0.120 -0.556 1.00 94.50 108 HIS A CA 1
ATOM 849 C C . HIS A 1 108 ? -13.654 -1.192 0.166 1.00 94.50 108 HIS A C 1
ATOM 851 O O . HIS A 1 108 ? -14.587 -1.228 0.969 1.00 94.50 108 HIS A O 1
ATOM 857 N N . PHE A 1 109 ? -12.837 -2.229 -0.024 1.00 95.62 109 PHE A N 1
ATOM 858 C CA . PHE A 1 109 ? -13.053 -3.515 0.637 1.00 95.62 109 PHE A CA 1
ATOM 859 C C . PHE A 1 109 ? -13.032 -3.403 2.169 1.00 95.62 109 PHE A C 1
ATOM 861 O O . PHE A 1 109 ? -13.899 -3.959 2.841 1.00 95.62 109 PHE A O 1
ATOM 868 N N . PHE A 1 110 ? -12.134 -2.599 2.747 1.00 95.00 110 PHE A N 1
ATOM 869 C CA . PHE A 1 110 ? -12.153 -2.360 4.192 1.00 95.00 110 PHE A CA 1
ATOM 870 C C . PHE A 1 110 ? -13.454 -1.709 4.672 1.00 95.00 110 PHE A C 1
ATOM 872 O O . PHE A 1 110 ? -13.942 -2.061 5.748 1.00 95.00 110 PHE A O 1
ATOM 879 N N . GLN A 1 111 ? -14.061 -0.806 3.899 1.00 93.62 111 GLN A N 1
ATOM 880 C CA . GLN A 1 111 ? -15.378 -0.262 4.245 1.00 93.62 111 GLN A CA 1
ATOM 881 C C . GLN A 1 111 ? -16.478 -1.326 4.212 1.00 93.62 111 GLN A C 1
ATOM 883 O O . GLN A 1 111 ? -17.357 -1.311 5.077 1.00 93.62 111 GLN A O 1
ATOM 888 N N . VAL A 1 112 ? -16.404 -2.283 3.282 1.00 93.94 112 VAL A N 1
ATOM 889 C CA . VAL A 1 112 ? -17.301 -3.451 3.261 1.00 93.94 112 VAL A CA 1
ATOM 890 C C . VAL A 1 112 ? -17.132 -4.279 4.535 1.00 93.94 112 VAL A C 1
ATOM 892 O O . VAL A 1 112 ? -18.126 -4.560 5.210 1.00 93.94 112 VAL A O 1
ATOM 895 N N . CYS A 1 113 ? -15.890 -4.570 4.935 1.00 94.38 113 CYS A N 1
ATOM 896 C CA . CYS A 1 113 ? -15.596 -5.250 6.200 1.00 94.38 113 CYS A CA 1
ATOM 897 C C . CYS A 1 113 ? -16.191 -4.495 7.396 1.00 94.38 113 CYS A C 1
ATOM 899 O O . CYS A 1 113 ? -16.892 -5.080 8.218 1.00 94.38 113 CYS A O 1
ATOM 901 N N . LYS A 1 114 ? -15.972 -3.177 7.476 1.00 92.75 114 LYS A N 1
ATOM 902 C CA . LYS A 1 114 ? -16.478 -2.337 8.570 1.00 92.75 114 LYS A CA 1
ATOM 903 C C . LYS A 1 114 ? -18.002 -2.331 8.642 1.00 92.75 114 LYS A C 1
ATOM 905 O O . LYS A 1 114 ? -18.559 -2.388 9.739 1.00 92.75 114 LYS A O 1
ATOM 910 N N . LYS A 1 115 ? -18.684 -2.255 7.499 1.00 92.94 115 LYS A N 1
ATOM 911 C CA . LYS A 1 115 ? -20.149 -2.308 7.429 1.00 92.94 115 LYS A CA 1
ATOM 912 C C . LYS A 1 115 ? -20.682 -3.643 7.936 1.00 92.94 115 LYS A C 1
ATOM 914 O O . LYS A 1 115 ? -21.594 -3.651 8.757 1.00 92.94 115 LYS A O 1
ATOM 919 N N . ALA A 1 116 ? -20.097 -4.750 7.489 1.00 92.75 116 ALA A N 1
ATOM 920 C CA . ALA A 1 116 ? -20.506 -6.087 7.910 1.00 92.75 116 ALA A CA 1
ATOM 921 C C . ALA A 1 116 ? -20.190 -6.380 9.390 1.00 92.75 116 ALA A C 1
ATOM 923 O O . ALA A 1 116 ? -20.930 -7.122 10.037 1.00 92.75 116 ALA A O 1
ATOM 924 N N . ASP A 1 117 ? -19.124 -5.785 9.930 1.00 92.56 117 ASP A N 1
ATOM 925 C CA . ASP A 1 117 ? -18.727 -5.938 11.334 1.00 92.56 117 ASP A CA 1
ATOM 926 C C . ASP A 1 117 ? -19.587 -5.087 12.285 1.00 92.56 117 ASP A C 1
ATOM 928 O O . ASP A 1 117 ? -20.079 -5.574 13.300 1.00 92.56 117 ASP A O 1
ATOM 932 N N . THR A 1 118 ? -19.830 -3.820 11.934 1.00 89.56 118 THR A N 1
ATOM 933 C CA . THR A 1 118 ? -20.546 -2.863 12.802 1.00 89.56 118 THR A CA 1
ATOM 934 C C . THR A 1 118 ? -22.054 -2.795 12.561 1.00 89.56 118 THR A C 1
ATOM 936 O O . THR A 1 118 ? -22.763 -2.155 13.334 1.00 89.56 118 THR A O 1
ATOM 939 N N . GLY A 1 119 ? -22.553 -3.391 11.474 1.00 85.81 119 GLY A N 1
ATOM 940 C CA . GLY A 1 119 ? -23.958 -3.295 11.067 1.00 85.81 119 GLY A CA 1
ATOM 941 C C . GLY A 1 119 ? -24.391 -1.887 10.638 1.00 85.81 119 GLY A C 1
ATOM 942 O O . GLY A 1 119 ? -25.586 -1.607 10.579 1.00 85.81 119 GLY A O 1
ATOM 943 N N . THR A 1 120 ? -23.453 -0.974 10.357 1.00 80.38 120 THR A N 1
ATOM 944 C CA . THR A 1 120 ? -23.801 0.401 9.967 1.00 80.38 120 THR A CA 1
ATOM 945 C C . THR A 1 120 ? -24.416 0.449 8.561 1.00 80.38 120 THR A C 1
ATOM 947 O O . THR A 1 120 ? -23.854 -0.114 7.623 1.00 80.38 120 THR A O 1
ATOM 950 N N . PRO A 1 121 ? -25.523 1.183 8.341 1.00 62.22 121 PRO A N 1
ATOM 951 C CA . PRO A 1 121 ? -26.197 1.255 7.040 1.00 62.22 121 PRO A CA 1
ATOM 952 C C . PRO A 1 121 ? -25.482 2.161 6.018 1.00 62.22 121 PRO A C 1
ATOM 954 O O . PRO A 1 121 ? -26.110 2.656 5.090 1.00 62.22 121 PRO A O 1
ATOM 957 N N . ALA A 1 122 ? -24.174 2.392 6.159 1.00 68.00 122 ALA A N 1
ATOM 958 C CA . ALA A 1 122 ? -23.441 3.316 5.301 1.00 68.00 122 ALA A CA 1
ATOM 959 C C . ALA A 1 122 ? -23.461 2.872 3.823 1.00 68.00 122 ALA A C 1
ATOM 961 O O . ALA A 1 122 ? -23.266 1.690 3.499 1.00 68.00 122 ALA A O 1
ATOM 962 N N . GLU A 1 123 ? -23.679 3.832 2.923 1.00 74.81 123 GLU A N 1
ATOM 963 C CA . GLU A 1 123 ? -23.462 3.655 1.488 1.00 74.81 123 GLU A CA 1
ATOM 964 C C . GLU A 1 123 ? -21.960 3.726 1.199 1.00 74.81 123 GLU A C 1
ATOM 966 O O . GLU A 1 123 ? -21.322 4.761 1.369 1.00 74.81 123 GLU A O 1
ATOM 971 N N . ILE A 1 124 ? -21.378 2.599 0.788 1.00 76.69 124 ILE A N 1
ATOM 972 C CA . ILE A 1 124 ? -19.932 2.469 0.535 1.00 76.69 124 ILE A CA 1
ATOM 973 C C . ILE A 1 124 ? -19.574 2.939 -0.891 1.00 76.69 124 ILE A C 1
ATOM 975 O O . ILE A 1 124 ? -18.419 3.241 -1.191 1.00 76.69 124 ILE A O 1
ATOM 979 N N . GLY A 1 125 ? -20.573 3.042 -1.775 1.00 84.81 125 GLY A N 1
ATOM 980 C CA . GLY A 1 125 ? -20.371 3.295 -3.199 1.00 84.81 125 GLY A CA 1
ATOM 981 C C . GLY A 1 125 ? -19.664 2.132 -3.911 1.00 84.81 125 GLY A C 1
ATOM 982 O O . GLY A 1 125 ? -19.581 1.015 -3.398 1.00 84.81 125 GLY A O 1
ATOM 983 N N . GLY A 1 126 ? -19.171 2.388 -5.125 1.00 90.25 126 GLY A N 1
ATOM 984 C CA . GLY A 1 126 ? -18.451 1.399 -5.935 1.00 90.25 126 GLY A CA 1
ATOM 985 C C . GLY A 1 126 ? -16.948 1.311 -5.638 1.00 90.25 126 GLY A C 1
ATOM 986 O O . GLY A 1 126 ? -16.361 2.214 -5.041 1.00 90.25 126 GLY A O 1
ATOM 987 N N . TYR A 1 127 ? -16.304 0.259 -6.154 1.00 90.44 127 TYR A N 1
ATOM 988 C CA . TYR A 1 127 ? -14.875 -0.042 -5.961 1.00 90.44 127 TYR A CA 1
ATOM 989 C C . TYR A 1 127 ? -13.915 1.110 -6.302 1.00 90.44 127 TYR A C 1
ATOM 991 O O . TYR A 1 127 ? -12.877 1.272 -5.667 1.00 90.44 127 TYR A O 1
ATOM 999 N N . PHE A 1 128 ? -14.268 1.950 -7.277 1.00 93.56 128 PHE A N 1
ATOM 1000 C CA . PHE A 1 128 ? -13.409 3.035 -7.760 1.00 93.56 128 PHE A CA 1
ATOM 1001 C C . PHE A 1 128 ? -13.696 4.398 -7.113 1.00 93.56 128 PHE A C 1
ATOM 1003 O O . PHE A 1 128 ? -13.088 5.395 -7.498 1.00 93.56 128 PHE A O 1
ATOM 1010 N N . VAL A 1 129 ? -14.595 4.483 -6.123 1.00 92.44 129 VAL A N 1
ATOM 1011 C CA . VAL A 1 129 ? -14.946 5.762 -5.471 1.00 92.44 129 VAL A CA 1
ATOM 1012 C C . VAL A 1 129 ? -13.738 6.393 -4.776 1.00 92.44 129 VAL A C 1
ATOM 1014 O O . VAL A 1 129 ? -13.508 7.594 -4.913 1.00 92.44 129 VAL A O 1
ATOM 1017 N N . TYR A 1 130 ? -12.924 5.595 -4.083 1.00 90.06 130 TYR A N 1
ATOM 1018 C CA . TYR A 1 130 ? -11.694 6.081 -3.451 1.00 90.06 130 TYR A CA 1
ATOM 1019 C C . TYR A 1 130 ? -10.652 6.518 -4.476 1.00 90.06 130 TYR A C 1
ATOM 1021 O O . TYR A 1 130 ? -9.997 7.540 -4.275 1.00 90.06 130 TYR A O 1
ATOM 1029 N N . LEU A 1 131 ? -10.552 5.799 -5.597 1.00 91.25 131 LEU A N 1
ATOM 1030 C CA . LEU A 1 131 ? -9.667 6.182 -6.690 1.00 91.25 131 LEU A CA 1
ATOM 1031 C C . LEU A 1 131 ? -10.106 7.521 -7.290 1.00 91.25 131 LEU A C 1
ATOM 1033 O O . LEU A 1 131 ? -9.272 8.389 -7.497 1.00 91.25 131 LEU A O 1
ATOM 1037 N N . LYS A 1 132 ? -11.410 7.726 -7.499 1.00 91.50 132 LYS A N 1
ATOM 1038 C CA . LYS A 1 132 ? -11.964 8.961 -8.067 1.00 91.50 132 LYS A CA 1
ATOM 1039 C C . LYS A 1 132 ? -11.838 10.159 -7.122 1.00 91.50 132 LYS A C 1
ATOM 1041 O O . LYS A 1 132 ? -11.416 11.230 -7.543 1.00 91.50 132 LYS A O 1
ATOM 1046 N N . ASN A 1 133 ? -12.208 9.988 -5.855 1.00 92.19 133 ASN A N 1
ATOM 1047 C CA . ASN A 1 133 ? -12.366 11.110 -4.924 1.00 92.19 133 ASN A CA 1
ATOM 1048 C C . ASN A 1 133 ? -11.095 11.414 -4.119 1.00 92.19 133 ASN A C 1
ATOM 1050 O O . ASN A 1 133 ? -10.947 12.518 -3.606 1.00 92.19 133 ASN A O 1
ATOM 1054 N N . HIS A 1 134 ? -10.184 10.445 -3.987 1.00 93.06 134 HIS A N 1
ATOM 1055 C CA . HIS A 1 134 ? -8.995 10.561 -3.141 1.00 93.06 134 HIS A CA 1
ATOM 1056 C C . HIS A 1 134 ? -7.696 10.203 -3.878 1.00 93.06 134 HIS A C 1
ATOM 1058 O O . HIS A 1 134 ? -6.694 9.946 -3.211 1.00 93.06 134 HIS A O 1
ATOM 1064 N N . PHE A 1 135 ? -7.677 10.231 -5.220 1.00 93.88 135 PHE A N 1
ATOM 1065 C CA . PHE A 1 135 ? -6.523 9.833 -6.043 1.00 93.88 135 PHE A CA 1
ATOM 1066 C C . PHE A 1 135 ? -5.192 10.380 -5.520 1.00 93.88 135 PHE A C 1
ATOM 1068 O O . PHE A 1 135 ? -4.287 9.614 -5.210 1.00 93.88 135 PHE A O 1
ATOM 1075 N N . GLN A 1 136 ? -5.091 11.704 -5.360 1.00 94.94 136 GLN A N 1
ATOM 1076 C CA . GLN A 1 136 ? -3.859 12.360 -4.919 1.00 94.94 136 GLN A CA 1
ATOM 1077 C C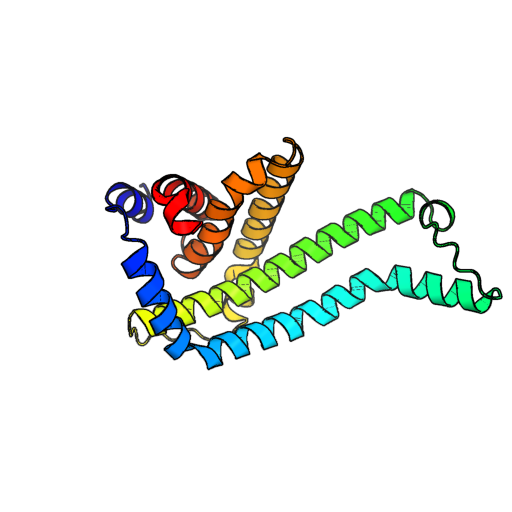 . GLN A 1 136 ? -3.416 11.868 -3.537 1.00 94.94 136 GLN A C 1
ATOM 1079 O O . GLN A 1 136 ? -2.233 11.637 -3.309 1.00 94.94 136 GLN A O 1
ATOM 1084 N N . LYS A 1 137 ? -4.361 11.677 -2.611 1.00 95.25 137 LYS A N 1
ATOM 1085 C CA . LYS A 1 137 ? -4.056 11.202 -1.259 1.00 95.25 137 LYS A CA 1
ATOM 1086 C C . LYS A 1 137 ? -3.549 9.762 -1.284 1.00 95.25 137 LYS A C 1
ATOM 1088 O O . LYS A 1 137 ? -2.560 9.469 -0.619 1.00 95.25 137 LYS A O 1
ATOM 1093 N N . VAL A 1 138 ? -4.189 8.894 -2.068 1.00 95.88 138 VAL A N 1
ATOM 1094 C CA . VAL A 1 138 ? -3.763 7.497 -2.229 1.00 95.88 138 VAL A CA 1
ATOM 1095 C C . VAL A 1 138 ? -2.406 7.421 -2.928 1.00 95.88 138 VAL A C 1
ATOM 1097 O O . VAL A 1 138 ? -1.541 6.694 -2.463 1.00 95.88 138 VAL A O 1
ATOM 1100 N N . LEU A 1 139 ? -2.167 8.233 -3.960 1.00 96.81 139 LEU A N 1
ATOM 1101 C CA . LEU A 1 139 ? -0.883 8.288 -4.664 1.00 96.81 139 LEU A CA 1
ATOM 1102 C C . LEU A 1 139 ? 0.263 8.696 -3.728 1.00 96.81 139 LEU A C 1
ATOM 1104 O O . LEU A 1 139 ? 1.317 8.065 -3.715 1.00 96.81 139 LEU A O 1
ATOM 1108 N N . VAL A 1 140 ? 0.058 9.731 -2.909 1.00 97.12 140 VAL A N 1
ATOM 1109 C CA . VAL A 1 140 ? 1.072 10.176 -1.940 1.00 97.12 140 VAL A CA 1
ATOM 1110 C C . VAL A 1 140 ? 1.259 9.143 -0.819 1.00 97.12 140 VAL A C 1
ATOM 1112 O O . VAL A 1 140 ? 2.385 8.942 -0.367 1.00 97.12 140 VAL A O 1
ATOM 1115 N N . LEU A 1 141 ? 0.202 8.437 -0.397 1.00 96.62 141 LEU A N 1
ATOM 1116 C CA . LEU A 1 141 ? 0.324 7.298 0.523 1.00 96.62 141 LEU A CA 1
ATOM 1117 C C . LEU A 1 141 ? 1.133 6.152 -0.090 1.00 96.62 141 LEU A C 1
ATOM 1119 O O . LEU A 1 141 ? 2.012 5.623 0.582 1.00 96.62 141 LEU A O 1
ATOM 1123 N N . SER A 1 142 ? 0.885 5.800 -1.349 1.00 96.62 142 SER A N 1
ATOM 1124 C CA . SER A 1 142 ? 1.659 4.798 -2.087 1.00 96.62 142 SER A CA 1
ATOM 1125 C C . SER A 1 142 ? 3.131 5.191 -2.196 1.00 96.62 142 SER A C 1
ATOM 1127 O O . SER A 1 142 ? 4.006 4.385 -1.892 1.00 96.62 142 SER A O 1
ATOM 1129 N N . LEU A 1 143 ? 3.428 6.457 -2.499 1.00 96.56 143 LEU A N 1
ATOM 1130 C CA . LEU A 1 143 ? 4.800 6.974 -2.480 1.00 96.56 143 LEU A CA 1
ATOM 1131 C C . LEU A 1 143 ? 5.441 6.886 -1.089 1.00 96.56 143 LEU A C 1
ATOM 1133 O O . LEU A 1 143 ? 6.609 6.517 -0.982 1.00 96.56 143 LEU A O 1
ATOM 1137 N N . ALA A 1 144 ? 4.694 7.181 -0.022 1.00 97.00 144 ALA A N 1
ATOM 1138 C CA . ALA A 1 144 ? 5.190 7.045 1.345 1.00 97.00 144 ALA A CA 1
ATOM 1139 C C . ALA A 1 144 ? 5.502 5.579 1.688 1.00 97.00 144 ALA A C 1
ATOM 1141 O O . ALA A 1 144 ? 6.578 5.290 2.207 1.00 97.00 144 ALA A O 1
ATOM 1142 N N . VAL A 1 145 ? 4.600 4.652 1.353 1.00 96.12 145 VAL A N 1
ATOM 1143 C CA . VAL A 1 145 ? 4.794 3.205 1.547 1.00 96.12 145 VAL A CA 1
ATOM 1144 C C . VAL A 1 145 ? 6.007 2.713 0.761 1.00 96.12 145 VAL A C 1
ATOM 1146 O O . VAL A 1 145 ? 6.858 2.023 1.323 1.00 96.12 145 VAL A O 1
ATOM 1149 N N . PHE A 1 146 ? 6.122 3.100 -0.512 1.00 95.25 146 PHE A N 1
ATOM 1150 C CA . PHE A 1 146 ? 7.269 2.777 -1.357 1.00 95.25 146 PHE A CA 1
ATOM 1151 C C . PHE A 1 146 ? 8.574 3.312 -0.761 1.00 95.25 146 PHE A C 1
ATOM 1153 O O . PHE A 1 146 ? 9.522 2.550 -0.602 1.00 95.25 146 PHE A O 1
ATOM 1160 N N . GLY A 1 147 ? 8.612 4.586 -0.359 1.00 94.94 147 GLY A N 1
ATOM 1161 C CA . GLY A 1 147 ? 9.792 5.209 0.240 1.00 94.94 147 GLY A CA 1
ATOM 1162 C C . GLY A 1 147 ? 10.223 4.538 1.545 1.00 94.94 147 GLY A C 1
ATOM 1163 O O . GLY A 1 147 ? 11.398 4.221 1.707 1.00 94.94 147 GLY A O 1
ATOM 1164 N N . ILE A 1 148 ? 9.283 4.253 2.451 1.00 95.88 148 ILE A N 1
ATOM 1165 C CA . ILE A 1 148 ? 9.567 3.538 3.708 1.00 95.88 148 ILE A CA 1
ATOM 1166 C C . ILE A 1 148 ? 10.104 2.132 3.418 1.00 95.88 148 ILE A C 1
ATOM 1168 O O . ILE A 1 148 ? 11.091 1.715 4.022 1.00 95.88 148 ILE A O 1
ATOM 1172 N N . THR A 1 149 ? 9.486 1.415 2.477 1.00 94.19 149 THR A N 1
ATOM 1173 C CA . THR A 1 149 ? 9.908 0.058 2.098 1.00 94.19 149 THR A CA 1
ATOM 1174 C C . THR A 1 149 ? 11.297 0.067 1.463 1.00 94.19 149 THR A C 1
ATOM 1176 O O . THR A 1 149 ? 12.133 -0.766 1.803 1.00 94.19 149 THR A O 1
ATOM 1179 N N . LEU A 1 150 ? 11.575 1.036 0.589 1.00 93.25 150 LEU A N 1
ATOM 1180 C CA . LEU A 1 150 ? 12.874 1.205 -0.055 1.00 93.25 150 LEU A CA 1
ATOM 1181 C C . LEU A 1 150 ? 13.971 1.512 0.972 1.00 93.25 150 LEU A C 1
ATOM 1183 O O . LEU A 1 150 ? 15.024 0.878 0.950 1.00 93.25 150 LEU A O 1
ATOM 1187 N N . LEU A 1 151 ? 13.714 2.432 1.906 1.00 94.31 151 LEU A N 1
ATOM 1188 C CA . LEU A 1 151 ? 14.643 2.738 2.997 1.00 94.31 151 LEU A CA 1
ATOM 1189 C C . LEU A 1 151 ? 14.901 1.509 3.878 1.00 94.31 151 LEU A C 1
ATOM 1191 O O . LEU A 1 151 ? 16.048 1.223 4.213 1.00 94.31 151 LEU A O 1
ATOM 1195 N N . ALA A 1 152 ? 13.855 0.749 4.210 1.00 93.62 152 ALA A N 1
ATOM 1196 C CA . ALA A 1 152 ? 13.985 -0.489 4.973 1.00 93.62 152 ALA A CA 1
ATOM 1197 C C . ALA A 1 152 ? 14.799 -1.562 4.223 1.00 93.62 152 ALA A C 1
ATOM 1199 O O . ALA A 1 152 ? 15.586 -2.274 4.846 1.00 93.62 152 ALA A O 1
ATOM 1200 N N . ALA A 1 153 ? 14.653 -1.658 2.898 1.00 92.12 153 ALA A N 1
ATOM 1201 C CA . ALA A 1 153 ? 15.421 -2.582 2.066 1.00 92.12 153 ALA A CA 1
ATOM 1202 C C . ALA A 1 153 ? 16.914 -2.222 2.016 1.00 92.12 153 ALA A C 1
ATOM 1204 O O . ALA A 1 153 ? 17.758 -3.104 2.167 1.00 92.12 153 ALA A O 1
ATOM 1205 N N . ILE A 1 154 ? 17.243 -0.930 1.878 1.00 93.38 154 ILE A N 1
ATOM 1206 C CA . ILE A 1 154 ? 18.633 -0.436 1.878 1.00 93.38 154 ILE A CA 1
ATOM 1207 C C . ILE A 1 154 ? 19.328 -0.732 3.218 1.00 93.38 154 ILE A C 1
ATOM 1209 O O . ILE A 1 154 ? 20.524 -1.016 3.248 1.00 93.38 154 ILE A O 1
ATOM 1213 N N . LEU A 1 155 ? 18.581 -0.741 4.324 1.00 93.00 155 LEU A N 1
ATOM 1214 C CA . LEU A 1 155 ? 19.067 -1.084 5.664 1.00 93.00 155 LEU A CA 1
ATOM 1215 C C . LEU A 1 155 ? 19.140 -2.610 5.911 1.00 93.00 155 LEU A C 1
ATOM 1217 O O . LEU A 1 155 ? 18.790 -3.085 6.990 1.00 93.00 155 LEU A O 1
ATOM 1221 N N . TYR A 1 156 ? 19.612 -3.379 4.923 1.00 88.06 156 TYR A N 1
ATOM 1222 C CA . TYR A 1 156 ? 19.810 -4.838 4.984 1.00 88.06 156 TYR A CA 1
ATOM 1223 C C . TYR A 1 156 ? 18.538 -5.686 5.174 1.00 88.06 156 TYR A C 1
ATOM 1225 O O . TYR A 1 156 ? 18.605 -6.764 5.763 1.00 88.06 156 TYR A O 1
ATOM 1233 N N . TYR A 1 157 ? 17.387 -5.246 4.650 1.00 83.94 157 TYR A N 1
ATOM 1234 C CA . TYR A 1 157 ? 16.093 -5.963 4.634 1.00 83.94 157 TYR A CA 1
ATOM 1235 C C . TYR A 1 157 ? 15.468 -6.316 5.998 1.00 83.94 157 TYR A C 1
ATOM 1237 O O . TYR A 1 157 ? 14.248 -6.429 6.083 1.00 83.94 157 TYR A O 1
ATOM 1245 N N . LEU A 1 158 ? 16.242 -6.451 7.079 1.00 88.75 158 LEU A N 1
ATOM 1246 C CA . LEU A 1 158 ? 15.753 -6.750 8.426 1.00 88.75 158 LEU A CA 1
ATOM 1247 C C . LEU A 1 158 ? 14.666 -5.758 8.889 1.00 88.75 158 LEU A C 1
ATOM 1249 O O . LEU A 1 158 ? 13.649 -6.205 9.426 1.00 88.75 158 LEU A O 1
ATOM 1253 N N . PRO A 1 159 ? 14.781 -4.438 8.626 1.00 91.56 159 PRO A N 1
ATOM 1254 C CA . PRO A 1 159 ? 13.739 -3.487 9.002 1.00 91.56 159 PRO A CA 1
ATOM 1255 C C . PRO A 1 159 ? 12.415 -3.668 8.251 1.00 91.56 159 PRO A C 1
ATOM 1257 O O . PRO A 1 159 ? 11.398 -3.168 8.730 1.00 91.56 159 PRO A O 1
ATOM 1260 N N . ILE A 1 160 ? 12.386 -4.387 7.118 1.00 91.69 160 ILE A N 1
ATOM 1261 C CA . ILE A 1 160 ? 11.148 -4.654 6.364 1.00 91.69 160 ILE A CA 1
ATOM 1262 C C . ILE A 1 160 ? 10.150 -5.413 7.236 1.00 91.69 160 ILE A C 1
ATOM 1264 O O . ILE A 1 160 ? 8.976 -5.043 7.273 1.00 91.69 160 ILE A O 1
ATOM 1268 N N . PHE A 1 161 ? 10.625 -6.413 7.988 1.00 91.56 161 PHE A N 1
ATOM 1269 C CA . PHE A 1 161 ? 9.780 -7.166 8.913 1.00 91.56 161 PHE A CA 1
ATOM 1270 C C . PHE A 1 161 ? 9.112 -6.239 9.916 1.00 91.56 161 PHE A C 1
ATOM 1272 O O . PHE A 1 161 ? 7.914 -6.330 10.127 1.00 91.56 161 PHE A O 1
ATOM 1279 N N . TYR A 1 162 ? 9.847 -5.288 10.485 1.00 93.19 162 TYR A N 1
ATOM 1280 C CA . TYR A 1 162 ? 9.266 -4.356 11.442 1.00 93.19 162 TYR A CA 1
ATOM 1281 C C . TYR A 1 162 ? 8.215 -3.434 10.806 1.00 93.19 162 TYR A C 1
ATOM 1283 O O . TYR A 1 162 ? 7.120 -3.284 11.354 1.00 93.19 162 TYR A O 1
ATOM 1291 N N . VAL A 1 163 ? 8.517 -2.829 9.650 1.00 95.56 163 VAL A N 1
ATOM 1292 C CA . VAL A 1 163 ? 7.631 -1.820 9.043 1.00 95.56 163 VAL A CA 1
ATOM 1293 C C . VAL A 1 163 ? 6.406 -2.414 8.346 1.00 95.56 163 VAL A C 1
ATOM 1295 O O . VAL A 1 163 ? 5.434 -1.686 8.159 1.00 95.56 163 VAL A O 1
ATOM 1298 N N . MET A 1 164 ? 6.390 -3.710 8.007 1.00 94.25 164 MET A N 1
ATOM 1299 C CA . MET A 1 164 ? 5.256 -4.324 7.296 1.00 94.25 164 MET A CA 1
ATOM 1300 C C . MET A 1 164 ? 3.917 -4.141 8.032 1.00 94.25 164 MET A C 1
ATOM 1302 O O . MET A 1 164 ? 2.904 -3.849 7.400 1.00 94.25 164 MET A O 1
ATOM 1306 N N . VAL A 1 165 ? 3.920 -4.242 9.368 1.00 96.12 165 VAL A N 1
ATOM 1307 C CA . VAL A 1 165 ? 2.713 -4.100 10.198 1.00 96.12 165 VAL A CA 1
ATOM 1308 C C . VAL A 1 165 ? 2.193 -2.652 10.172 1.00 96.12 165 VAL A C 1
ATOM 1310 O O . VAL A 1 165 ? 1.047 -2.448 9.764 1.00 96.12 165 VAL A O 1
ATOM 1313 N N . PRO A 1 166 ? 2.995 -1.621 10.522 1.00 96.81 166 PRO A N 1
ATOM 1314 C CA . PRO A 1 166 ? 2.611 -0.224 10.333 1.00 96.81 166 PRO A CA 1
ATOM 1315 C C . PRO A 1 166 ? 2.117 0.111 8.923 1.00 96.81 166 PRO A C 1
ATOM 1317 O O . PRO A 1 166 ? 1.105 0.800 8.785 1.00 96.81 166 PRO A O 1
ATOM 1320 N N . LEU A 1 167 ? 2.804 -0.381 7.886 1.00 96.50 167 LEU A N 1
ATOM 1321 C CA . LEU A 1 167 ? 2.452 -0.111 6.491 1.00 96.50 167 LEU A CA 1
ATOM 1322 C C . LEU A 1 167 ? 1.079 -0.687 6.135 1.00 96.50 167 LEU A C 1
ATOM 1324 O O . LEU A 1 167 ? 0.268 0.023 5.541 1.00 96.50 167 LEU A O 1
ATOM 1328 N N . GLN A 1 168 ? 0.774 -1.916 6.556 1.00 94.56 168 GLN A N 1
ATOM 1329 C CA . GLN A 1 168 ? -0.542 -2.516 6.332 1.00 94.56 168 GLN A CA 1
ATOM 1330 C C . GLN A 1 168 ? -1.649 -1.761 7.085 1.00 94.56 168 GLN A C 1
ATOM 1332 O O . GLN A 1 168 ? -2.737 -1.528 6.550 1.00 94.56 168 GLN A O 1
ATOM 1337 N N . LEU A 1 169 ? -1.369 -1.309 8.312 1.00 95.88 169 LEU A N 1
ATOM 1338 C CA . LEU A 1 169 ? -2.321 -0.533 9.113 1.00 95.88 169 LEU A CA 1
ATOM 1339 C C . LEU A 1 169 ? -2.642 0.832 8.500 1.00 95.88 169 LEU A C 1
ATOM 1341 O O . LEU A 1 169 ? -3.774 1.299 8.641 1.00 95.88 169 LEU A O 1
ATOM 1345 N N . MET A 1 170 ? -1.703 1.461 7.785 1.00 96.44 170 MET A N 1
ATOM 1346 C CA . MET A 1 170 ? -1.980 2.714 7.070 1.00 96.44 170 MET A CA 1
ATOM 1347 C C . MET A 1 170 ? -3.173 2.568 6.116 1.00 96.44 170 MET A C 1
ATOM 1349 O O . MET A 1 170 ? -3.956 3.510 5.992 1.00 96.44 170 MET A O 1
ATOM 1353 N N . PHE A 1 171 ? -3.352 1.392 5.503 1.00 93.31 171 PHE A N 1
ATOM 1354 C CA . PHE A 1 171 ? -4.392 1.152 4.502 1.00 93.31 171 PHE A CA 1
ATOM 1355 C C . PHE A 1 171 ? -5.771 1.146 5.153 1.00 93.31 171 PHE A C 1
ATOM 1357 O O . PHE A 1 171 ? -6.696 1.818 4.691 1.00 93.31 171 PHE A O 1
ATOM 1364 N N . VAL A 1 172 ? -5.874 0.454 6.286 1.00 94.69 172 VAL A N 1
ATOM 1365 C CA . VAL A 1 172 ? -7.084 0.401 7.113 1.00 94.69 172 VAL A CA 1
ATOM 1366 C C . VAL A 1 172 ? -7.403 1.781 7.694 1.00 94.69 172 VAL A C 1
ATOM 1368 O O . VAL A 1 172 ? -8.549 2.235 7.654 1.00 94.69 172 VAL A O 1
ATOM 1371 N N . ILE A 1 173 ? -6.388 2.486 8.206 1.00 95.75 173 ILE A N 1
ATOM 1372 C CA . ILE A 1 173 ? -6.553 3.814 8.810 1.00 95.75 173 ILE A CA 1
ATOM 1373 C C . ILE A 1 173 ? -7.039 4.822 7.773 1.00 95.75 173 ILE A C 1
ATOM 1375 O O . ILE A 1 173 ? -7.976 5.566 8.068 1.00 95.75 173 ILE A O 1
ATOM 1379 N N . PHE A 1 174 ? -6.446 4.824 6.575 1.00 95.38 174 PHE A N 1
ATOM 1380 C CA . PHE A 1 174 ? -6.901 5.641 5.454 1.00 95.38 174 PHE A CA 1
ATOM 1381 C C . PHE A 1 174 ? -8.353 5.329 5.096 1.00 95.38 174 PHE A C 1
ATOM 1383 O O . PHE A 1 174 ? -9.167 6.250 5.017 1.00 95.38 174 PHE A O 1
ATOM 1390 N N . ALA A 1 175 ? -8.688 4.045 4.928 1.00 93.81 175 ALA A N 1
ATOM 1391 C CA . ALA A 1 175 ? -10.034 3.632 4.561 1.00 93.81 175 ALA A CA 1
ATOM 1392 C C . ALA A 1 175 ? -11.064 4.178 5.554 1.00 93.81 175 ALA A C 1
ATOM 1394 O O . ALA A 1 175 ? -12.056 4.775 5.138 1.00 93.81 175 ALA A O 1
ATOM 1395 N N . PHE A 1 176 ? -10.807 4.034 6.858 1.00 93.00 176 PHE A N 1
ATOM 1396 C CA . PHE A 1 176 ? -11.744 4.415 7.920 1.00 93.00 176 PHE A CA 1
ATOM 1397 C C . PHE A 1 176 ? -11.723 5.893 8.293 1.00 93.00 176 PHE A C 1
ATOM 1399 O O . PHE A 1 176 ? -12.690 6.364 8.894 1.00 93.00 176 PHE A O 1
ATOM 1406 N N . ASN A 1 177 ? -10.647 6.607 7.964 1.00 93.25 177 ASN A N 1
ATOM 1407 C CA . ASN A 1 177 ? -10.452 8.010 8.309 1.00 93.25 177 ASN A CA 1
ATOM 1408 C C . ASN A 1 177 ? -9.894 8.796 7.107 1.00 93.25 177 ASN A C 1
ATOM 1410 O O . ASN A 1 177 ? -8.805 9.374 7.200 1.00 93.25 177 ASN A O 1
ATOM 1414 N N . PRO A 1 178 ? -10.624 8.855 5.977 1.00 91.00 178 PRO A N 1
ATOM 1415 C CA . PRO A 1 178 ? -10.146 9.505 4.759 1.00 91.00 178 PRO A CA 1
ATOM 1416 C C . PRO A 1 178 ? -9.903 11.010 4.933 1.00 91.00 178 PRO A C 1
ATOM 1418 O O . PRO A 1 178 ? -9.205 11.606 4.119 1.00 91.00 178 PRO A O 1
ATOM 1421 N N . GLN A 1 179 ? -10.435 11.634 5.987 1.00 91.12 179 GLN A N 1
ATOM 1422 C CA . GLN A 1 179 ? -10.215 13.034 6.350 1.00 91.12 179 GLN A CA 1
ATOM 1423 C C . GLN A 1 179 ? -8.796 13.326 6.860 1.00 91.12 179 GLN A C 1
ATOM 1425 O O . GLN A 1 179 ? -8.342 14.461 6.741 1.00 91.12 179 GLN A O 1
ATOM 1430 N N . LEU A 1 180 ? -8.079 12.325 7.386 1.00 93.81 180 LEU A N 1
ATOM 1431 C CA . LEU A 1 180 ? -6.718 12.519 7.887 1.00 93.81 180 LEU A CA 1
ATOM 1432 C C . LEU A 1 180 ? -5.758 12.881 6.746 1.00 93.81 180 LEU A C 1
ATOM 1434 O O . LEU A 1 180 ? -5.912 12.439 5.598 1.00 93.81 180 LEU A O 1
ATOM 1438 N N . SER A 1 181 ? -4.755 13.693 7.056 1.00 95.00 181 SER A N 1
ATOM 1439 C CA . SER A 1 181 ? -3.631 13.947 6.159 1.00 95.00 181 SER A CA 1
ATOM 1440 C C . SER A 1 181 ? -2.737 12.709 6.042 1.00 95.00 181 SER A C 1
ATOM 1442 O O . SER A 1 181 ? -2.730 11.830 6.904 1.00 95.00 181 SER A O 1
ATOM 1444 N N . VAL A 1 182 ? -1.930 12.643 4.980 1.00 95.19 182 VAL A N 1
ATOM 1445 C CA . VAL A 1 182 ? -1.013 11.512 4.762 1.00 95.19 182 VAL A CA 1
ATOM 1446 C C . VAL A 1 182 ? -0.029 11.352 5.925 1.00 95.19 182 VAL A C 1
ATOM 1448 O O . VAL A 1 182 ? 0.183 10.241 6.400 1.00 95.19 182 VAL A O 1
ATOM 1451 N N . SER A 1 183 ? 0.521 12.459 6.438 1.00 95.38 183 SER A N 1
ATOM 1452 C CA . SER A 1 183 ? 1.438 12.433 7.585 1.00 95.38 183 SER A CA 1
ATOM 1453 C C . SER A 1 183 ? 0.767 11.870 8.840 1.00 95.38 183 SER A C 1
ATOM 1455 O O . SER A 1 183 ? 1.369 11.075 9.561 1.00 95.38 183 SER A O 1
ATOM 1457 N N . GLU A 1 184 ? -0.492 12.235 9.090 1.00 96.75 184 GLU A N 1
ATOM 1458 C CA . GLU A 1 184 ? -1.254 11.709 10.226 1.00 96.75 184 GLU A CA 1
ATOM 1459 C C . GLU A 1 184 ? -1.547 10.218 10.077 1.00 96.75 184 GLU A C 1
ATOM 1461 O O . GLU A 1 184 ? -1.438 9.492 11.062 1.00 96.75 184 GLU A O 1
ATOM 1466 N N . ILE A 1 185 ? -1.852 9.745 8.864 1.00 97.06 185 ILE A N 1
ATOM 1467 C CA . ILE A 1 185 ? -2.071 8.318 8.582 1.00 97.06 185 ILE A C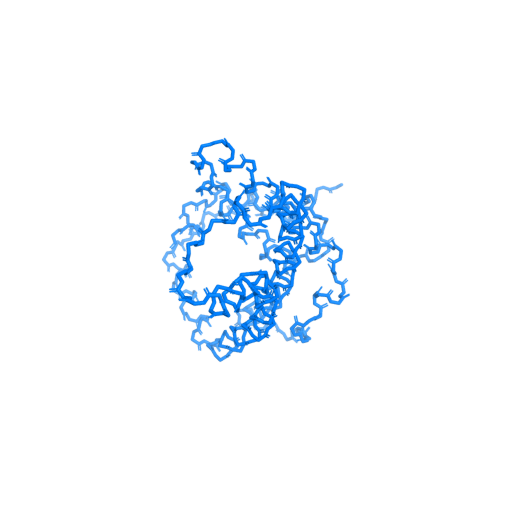A 1
ATOM 1468 C C . ILE A 1 185 ? -0.787 7.521 8.813 1.00 97.06 185 ILE A C 1
ATOM 1470 O O . ILE A 1 185 ? -0.827 6.498 9.494 1.00 97.06 185 ILE A O 1
ATOM 1474 N N . VAL A 1 186 ? 0.355 8.004 8.310 1.00 97.06 186 VAL A N 1
ATOM 1475 C CA . VAL A 1 186 ? 1.666 7.374 8.539 1.00 97.06 186 VAL A CA 1
ATOM 1476 C C . VAL A 1 186 ? 1.947 7.296 10.040 1.00 97.06 186 VAL A C 1
ATOM 1478 O O . VAL A 1 186 ? 2.184 6.213 10.572 1.00 97.06 186 VAL A O 1
ATOM 1481 N N . LYS A 1 187 ? 1.842 8.421 10.758 1.00 96.69 187 LYS A N 1
ATOM 1482 C CA . LYS A 1 187 ? 2.055 8.463 12.214 1.00 96.69 187 LYS A CA 1
ATOM 1483 C C . LYS A 1 187 ? 1.104 7.532 12.962 1.00 96.69 187 LYS A C 1
ATOM 1485 O O . LYS A 1 187 ? 1.540 6.838 13.874 1.00 96.69 187 LYS A O 1
ATOM 1490 N N . ALA A 1 188 ? -0.172 7.492 12.583 1.00 96.56 188 ALA A N 1
ATOM 1491 C CA . ALA A 1 188 ? -1.160 6.609 13.196 1.00 96.56 188 ALA A CA 1
ATOM 1492 C C . ALA A 1 188 ? -0.820 5.132 12.955 1.00 96.56 188 ALA A C 1
ATOM 1494 O O . ALA A 1 188 ? -0.895 4.344 13.896 1.00 96.56 188 ALA A O 1
ATOM 1495 N N . GLY A 1 189 ? -0.400 4.779 11.735 1.00 96.44 189 GLY A N 1
ATOM 1496 C CA . GLY A 1 189 ? 0.030 3.429 11.371 1.00 96.44 189 GLY A CA 1
ATOM 1497 C C . GLY A 1 189 ? 1.207 2.958 12.219 1.00 96.44 189 GLY A C 1
ATOM 1498 O O . GLY A 1 189 ? 1.127 1.900 12.836 1.00 96.44 189 GLY A O 1
ATOM 1499 N N . PHE A 1 190 ? 2.251 3.782 12.350 1.00 96.62 190 PHE A N 1
ATOM 1500 C CA . PHE A 1 190 ? 3.389 3.477 13.224 1.00 96.62 190 PHE A CA 1
ATOM 1501 C C . PHE A 1 190 ? 3.010 3.450 14.705 1.00 96.62 190 PHE A C 1
ATOM 1503 O O . PHE A 1 190 ? 3.414 2.541 15.419 1.00 96.62 190 PHE A O 1
ATOM 1510 N N . LYS A 1 191 ? 2.200 4.395 15.189 1.00 96.25 191 LYS A N 1
ATOM 1511 C CA . LYS A 1 191 ? 1.806 4.440 16.605 1.00 96.25 191 LYS A CA 1
ATOM 1512 C C . LYS A 1 191 ? 0.992 3.210 17.008 1.00 96.25 191 LYS A C 1
ATOM 1514 O O . LYS A 1 191 ? 1.258 2.611 18.048 1.00 96.25 191 LYS A O 1
ATOM 1519 N N . LEU A 1 192 ? 0.016 2.828 16.183 1.00 95.31 192 LEU A N 1
ATOM 1520 C CA . LEU A 1 192 ? -0.811 1.646 16.418 1.00 95.31 192 LEU A CA 1
ATOM 1521 C C . LEU A 1 192 ? -0.005 0.357 16.216 1.00 95.31 192 LEU A C 1
ATOM 1523 O O . LEU A 1 192 ? -0.057 -0.532 17.066 1.00 95.31 192 LEU A O 1
ATOM 1527 N N . GLY A 1 193 ? 0.774 0.291 15.134 1.00 94.62 193 GLY A N 1
ATOM 1528 C CA . GLY A 1 193 ? 1.618 -0.851 14.800 1.00 94.62 193 GLY A CA 1
ATOM 1529 C C . GLY A 1 193 ? 2.664 -1.133 15.869 1.00 94.62 193 GLY A C 1
ATOM 1530 O O . GLY A 1 193 ? 2.796 -2.270 16.284 1.00 94.62 193 GLY A O 1
ATOM 1531 N N . ASN A 1 194 ? 3.337 -0.116 16.405 1.00 94.44 194 ASN A N 1
ATOM 1532 C CA . ASN A 1 194 ? 4.343 -0.300 17.454 1.00 94.44 194 ASN A CA 1
ATOM 1533 C C . ASN A 1 194 ? 3.735 -0.789 18.767 1.00 94.44 194 ASN A C 1
ATOM 1535 O O . ASN A 1 194 ? 4.361 -1.556 19.492 1.00 94.44 194 ASN A O 1
ATOM 1539 N N . ARG A 1 195 ? 2.515 -0.343 19.079 1.00 93.31 195 ARG A N 1
ATOM 1540 C CA . ARG A 1 195 ? 1.843 -0.702 20.326 1.00 93.31 195 ARG A CA 1
ATOM 1541 C C . ARG A 1 195 ? 1.364 -2.151 20.336 1.00 93.31 195 ARG A C 1
ATOM 1543 O O . ARG A 1 195 ? 1.449 -2.806 21.369 1.00 93.31 195 ARG A O 1
ATOM 1550 N N . PHE A 1 196 ? 0.845 -2.635 19.210 1.00 94.06 196 PHE A N 1
ATOM 1551 C CA . PHE A 1 196 ? 0.227 -3.961 19.110 1.00 94.06 196 PHE A CA 1
ATOM 1552 C C . PHE A 1 196 ? 0.908 -4.848 18.067 1.00 94.06 196 PHE A C 1
ATOM 1554 O O . PHE A 1 196 ? 0.261 -5.711 17.482 1.00 94.06 196 PHE A O 1
ATOM 1561 N N . TRP A 1 197 ? 2.209 -4.643 17.843 1.00 94.12 197 TRP A N 1
ATOM 1562 C CA . TRP A 1 197 ? 2.943 -5.223 16.717 1.00 94.12 197 TRP A CA 1
ATOM 1563 C C . TRP A 1 197 ? 2.743 -6.734 16.598 1.00 94.12 197 TRP A C 1
ATOM 1565 O O . TRP A 1 197 ? 2.275 -7.207 15.571 1.00 94.12 197 TRP A O 1
ATOM 1575 N N . LEU A 1 198 ? 3.007 -7.476 17.679 1.00 92.38 198 LEU A N 1
ATOM 1576 C CA . LEU A 1 198 ? 2.901 -8.940 17.696 1.00 92.38 198 LEU A CA 1
ATOM 1577 C C . LEU A 1 198 ? 1.466 -9.436 17.495 1.00 92.38 198 LEU A C 1
ATOM 1579 O O . LEU A 1 198 ? 1.265 -10.466 16.868 1.00 92.38 198 LEU A O 1
ATOM 1583 N N . ILE A 1 199 ? 0.479 -8.701 18.014 1.00 92.31 199 ILE A N 1
ATOM 1584 C CA . ILE A 1 199 ? -0.940 -9.078 17.935 1.00 92.31 199 ILE A CA 1
ATOM 1585 C C . ILE A 1 199 ? -1.480 -8.866 16.520 1.00 92.31 199 ILE A C 1
ATOM 1587 O O . ILE A 1 199 ? -2.332 -9.624 16.084 1.00 92.31 199 ILE A O 1
ATOM 1591 N N . VAL A 1 200 ? -1.021 -7.821 15.826 1.00 91.69 200 VAL A N 1
ATOM 1592 C CA . VAL A 1 200 ? -1.419 -7.536 14.437 1.00 91.69 200 VAL A CA 1
ATOM 1593 C C . VAL A 1 200 ? -0.616 -8.379 13.441 1.00 91.69 200 VAL A C 1
ATOM 1595 O O . VAL A 1 200 ? -1.090 -8.628 12.338 1.00 91.69 200 VAL A O 1
ATOM 1598 N N . PHE A 1 201 ? 0.609 -8.768 13.805 1.00 90.75 201 PHE A N 1
ATOM 1599 C CA . PHE A 1 201 ? 1.452 -9.645 12.996 1.00 90.75 201 PHE A CA 1
ATOM 1600 C C . PHE A 1 201 ? 0.944 -11.092 12.962 1.00 90.75 201 PHE A C 1
ATOM 1602 O O . PHE A 1 201 ? 0.994 -11.711 11.899 1.00 90.75 201 PHE A O 1
ATOM 1609 N N . GLY A 1 202 ? 0.522 -11.626 14.115 1.00 85.69 202 GLY A N 1
ATOM 1610 C CA . GLY A 1 202 ? -0.108 -12.949 14.219 1.00 85.69 202 GLY A CA 1
ATOM 1611 C C . GLY A 1 202 ? -1.495 -12.981 13.597 1.00 85.69 202 GLY A C 1
ATOM 1612 O O . GLY A 1 202 ? -1.897 -14.084 13.168 1.00 85.69 202 GLY A O 1
#

pLDDT: mean 89.76, std 9.09, range [53.0, 97.19]

Secondary structure (DSSP, 8-state):
---HHHHHHHHPPPPPHHHHHHHHHHHHHHHHHHHHHHHHHHHHHHHHHHHHHHHHHHHHHHHHHHTTS-----HHHHS-HHHHHHHHHHHHHHHHHHHHHHHHHHHHHHHHHHHHHH--------TTHHHHHHHHHHHHHHHHHHHHHHHHHHTTSHHHHHHHHHHHHHHHHHHH-TTS-HHHHHHHHHHHHHHSHHHHH-

Sequence (202 aa):
MEPQIFQKIEAAKSPDFGAILSKSFDLFKKIWVEGMLHLLVTMAVILPLLVVIYIPFITITIKANANGGQPDFNPFLEYSVGWIAVYIVAFLVIMIFIQTIAYAITAHFFQVCKKADTGTPAEIGGYFVYLKNHFQKVLVLSLAVFGITLLAAILYYLPIFYVMVPLQLMFVIFAFNPQLSVSEIVKAGFKLGNRFWLIVFG

Foldseek 3Di:
DDPPLLVCLVPDDFDDLVVVVVLVVVLCVVCVVVVVVLVVVLCVVLVVLVVVLCVVVVVLVVVCVVVPDDCPPDCPVVDDPVVVVVSVVVVVVSVLVSQLLNLQLVLLVLVVSVCSSVVDPDDSDDSCPCCVPVVVQSSVLSVVLVVVCVVCVVVVVPCNLLCVQLNVQLSSCCSVCVVDHSVSSSVSSCSNCVVNVVSSVD

Radius of gyration: 20.87 Å; chains: 1; bounding box: 50×40×62 Å